Protein AF-A0AA43C4L0-F1 (afdb_monomer)

Nearest PDB structures (foldseek):
  2ysu-assembly1_B  TM=4.991E-01  e=7.063E-01  Escherichia coli
  1ujw-assembly1_B  TM=5.251E-01  e=1.044E+00  Escherichia coli
  7nsu-assembly1_D  TM=4.968E-01  e=9.468E-01  Escherichia coli
  8rd2-assembly2_B  TM=6.446E-01  e=4.981E+00  Trypanosoma brucei
  7a0g-assembly1_III  TM=3.530E-01  e=5.533E-01  Serratia marcescens

Solvent-accessible surface area (backbone atoms only — not comparable to full-atom values): 10975 Å² total; per-residue (Å²): 136,87,83,53,73,68,55,52,52,50,48,52,52,51,48,52,65,50,48,49,60,49,49,53,49,49,45,52,51,45,51,63,69,45,41,65,59,48,24,46,40,42,24,57,47,61,70,28,69,71,49,46,51,51,41,57,78,63,60,52,78,78,46,77,93,29,65,52,70,68,56,32,70,70,38,58,77,70,57,18,28,52,38,29,37,46,31,56,50,24,47,54,49,49,33,52,73,78,35,48,71,61,44,56,66,52,42,56,40,51,51,54,20,51,54,27,47,52,48,25,56,58,26,47,52,49,31,67,44,46,84,66,73,64,84,82,65,94,84,70,95,60,77,60,65,59,53,43,52,52,51,28,52,49,22,49,50,51,20,50,52,22,48,52,50,20,53,53,31,45,39,52,37,41,46,50,53,54,50,52,48,52,50,54,48,47,49,53,53,52,50,52,57,60,72,64,58,78,67,83,81,73,125

Mean predicted aligned error: 10.19 Å

pLDDT: mean 79.75, std 11.17, range [42.19, 92.12]

Sequence (203 aa):
PEWTDSQFVFLAAALLSIMFPLGVAMQTVSRNLFRKTKDLWDMEVLTSPSVTRRMEDLGCAQPIGAPALGEVHAAEHFDRVRKAGEFMHAVDYELQIRAPHVRRSIQVYRDEYRIARGFILPSLMLALVLPFWEPVPAGHVGSFPLISFQLFFLCVFFAGVAMYAFKERARRYAAERVRSYMTVEAEARRSERKSVQPLAAVG

Radius of gyration: 25.06 Å; Cα contacts (8 Å, |Δi|>4): 152; chains: 1; bounding box: 76×24×80 Å

Foldseek 3Di:
DDDDPVNVVVVVVVCVVVVVVVLVVLLVVLCVVCVLVLLVLLLVLLPDPVLVVLCVVLVFDQQPQADDSVCLVVDDDPVVSVSSSRSLVSLLVCCVVQPVVLNVVLVVLVVQLSVLSSLQRVLVVLLVCLVVVDDPDPPDPDPVVVVSVVSNVVSVVSNVVSVVSNSVSSNVSSNSSSVVSSVSRSVVVVVVVVVVPPPPPPD

Secondary structure (DSSP, 8-state):
-PPPHHHHHHHHHHHHHHHHHHHHHHHHHHHHHTHHHHHHHHHHHHT-HHHHHHHHHTTPPPPTTPPPHHHHHHS-HHHHHHHHHHHHHHHHHHHHHH-HHHHHHHHHHHHHHHHHHHHHHHHHHHHHHGGGS----TT---SHHHHHHHHHHHHHHHHHHHHHHHHHHHHHHHHHHHHHHHHHHHHHHHHHHHHHTTSSS--

Structure (mmCIF, N/CA/C/O backbone):
data_AF-A0AA43C4L0-F1
#
_entry.id   AF-A0AA43C4L0-F1
#
loop_
_atom_site.group_PDB
_atom_site.id
_atom_site.type_symbol
_atom_site.label_atom_id
_atom_site.label_alt_id
_atom_site.label_comp_id
_atom_site.label_asym_id
_atom_site.lab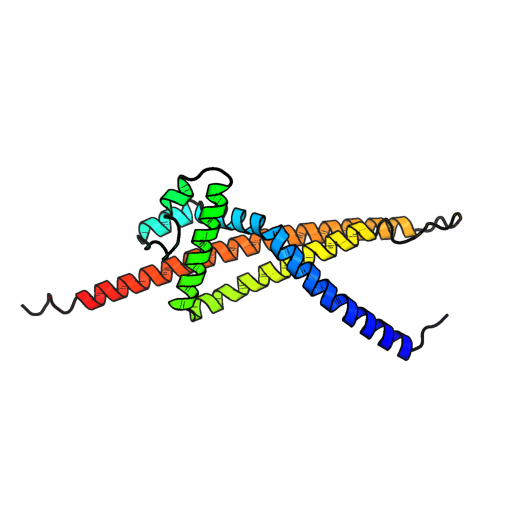el_entity_id
_atom_site.label_seq_id
_atom_site.pdbx_PDB_ins_code
_atom_site.Cartn_x
_atom_site.Cartn_y
_atom_site.Cartn_z
_atom_site.occupancy
_atom_site.B_iso_or_equiv
_atom_site.auth_seq_id
_atom_site.auth_comp_id
_atom_site.auth_asym_id
_atom_site.auth_atom_id
_atom_site.pdbx_PDB_model_num
ATOM 1 N N . PRO A 1 1 ? 15.634 -3.064 -45.651 1.00 56.62 1 PRO A N 1
ATOM 2 C CA . PRO A 1 1 ? 14.436 -3.832 -46.068 1.00 56.62 1 PRO A CA 1
ATOM 3 C C . PRO A 1 1 ? 13.164 -3.199 -45.489 1.00 56.62 1 PRO A C 1
ATOM 5 O O . PRO A 1 1 ? 13.090 -3.026 -44.275 1.00 56.62 1 PRO A O 1
ATOM 8 N N . GLU A 1 2 ? 12.214 -2.812 -46.343 1.00 65.62 2 GLU A N 1
ATOM 9 C CA . GLU A 1 2 ? 10.900 -2.314 -45.913 1.00 65.62 2 GLU A CA 1
ATOM 10 C C . GLU A 1 2 ? 10.036 -3.486 -45.435 1.00 65.62 2 GLU A C 1
ATOM 12 O O . GLU A 1 2 ? 9.993 -4.542 -46.067 1.00 65.62 2 GLU A O 1
ATOM 17 N N . TRP A 1 3 ? 9.414 -3.328 -44.270 1.00 75.12 3 TRP A N 1
ATOM 18 C CA . TRP A 1 3 ? 8.567 -4.352 -43.664 1.00 75.12 3 TRP A CA 1
ATOM 19 C C . TRP A 1 3 ? 7.185 -4.339 -44.320 1.00 75.12 3 TRP A C 1
ATOM 21 O O . TRP A 1 3 ? 6.640 -3.275 -44.595 1.00 75.12 3 TRP A O 1
ATOM 31 N N . THR A 1 4 ? 6.605 -5.517 -44.536 1.00 84.31 4 THR A N 1
ATOM 32 C CA . THR A 1 4 ? 5.237 -5.658 -45.068 1.00 84.31 4 THR A CA 1
ATOM 33 C C . THR A 1 4 ? 4.187 -5.548 -43.955 1.00 84.31 4 THR A C 1
ATOM 35 O O . THR A 1 4 ? 4.462 -5.880 -42.800 1.00 84.31 4 THR A O 1
ATOM 38 N N . ASP A 1 5 ? 2.961 -5.128 -44.285 1.00 79.94 5 ASP A N 1
ATOM 39 C CA . ASP A 1 5 ? 1.871 -4.934 -43.308 1.00 79.94 5 ASP A CA 1
ATOM 40 C C . ASP A 1 5 ? 1.580 -6.191 -42.468 1.00 79.94 5 ASP A C 1
ATOM 42 O O . ASP A 1 5 ? 1.319 -6.114 -41.266 1.00 79.94 5 ASP A O 1
ATOM 46 N N . SER A 1 6 ? 1.697 -7.379 -43.067 1.00 77.31 6 SER A N 1
ATOM 47 C CA . SER A 1 6 ? 1.532 -8.660 -42.372 1.00 77.31 6 SER A CA 1
ATOM 48 C C . SER A 1 6 ? 2.644 -8.932 -41.353 1.00 77.31 6 SER A C 1
ATOM 50 O O . SER A 1 6 ? 2.375 -9.494 -40.290 1.00 77.31 6 SER A O 1
ATOM 52 N N . GLN A 1 7 ? 3.876 -8.491 -41.625 1.00 75.00 7 GLN A N 1
ATOM 53 C CA . GLN A 1 7 ? 4.991 -8.568 -40.677 1.00 75.00 7 GLN A CA 1
ATOM 54 C C . GLN A 1 7 ? 4.791 -7.601 -39.507 1.00 75.00 7 GLN A C 1
ATOM 56 O O . GLN A 1 7 ? 5.096 -7.962 -38.372 1.00 75.00 7 GLN A O 1
ATOM 61 N N . PHE A 1 8 ? 4.220 -6.418 -39.750 1.00 75.81 8 PHE A N 1
ATOM 62 C CA . PHE A 1 8 ? 3.840 -5.484 -38.687 1.00 75.81 8 PHE A CA 1
ATOM 63 C C . PHE A 1 8 ? 2.752 -6.055 -37.774 1.00 75.81 8 PHE A C 1
ATOM 65 O O . PHE A 1 8 ? 2.895 -6.008 -36.553 1.00 75.81 8 PHE A O 1
ATOM 72 N N . VAL A 1 9 ? 1.692 -6.639 -38.342 1.00 77.31 9 VAL A N 1
ATOM 73 C CA . VAL A 1 9 ? 0.608 -7.262 -37.560 1.00 77.31 9 VAL A CA 1
ATOM 74 C C . VAL A 1 9 ? 1.123 -8.462 -36.766 1.00 77.31 9 VAL A C 1
ATOM 76 O O . VAL A 1 9 ? 0.808 -8.593 -35.583 1.00 77.31 9 VAL A O 1
ATOM 79 N N . PHE A 1 10 ? 1.956 -9.311 -37.377 1.00 78.25 10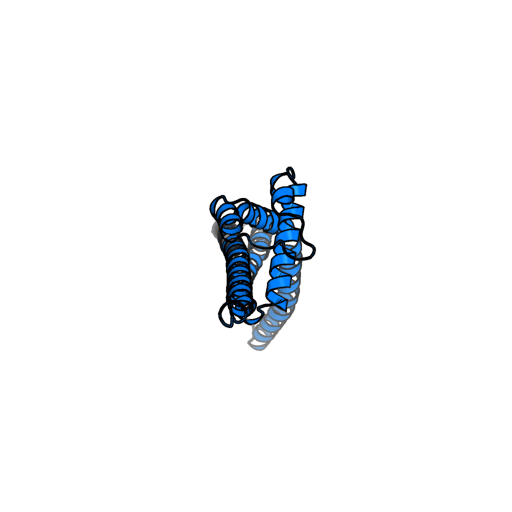 PHE A N 1
ATOM 80 C CA . PHE A 1 10 ? 2.568 -10.445 -36.687 1.00 78.25 10 PHE A CA 1
ATOM 81 C C . PHE A 1 10 ? 3.493 -9.989 -35.554 1.00 78.25 10 PHE A C 1
ATOM 83 O O . PHE A 1 10 ? 3.411 -10.522 -34.448 1.00 78.25 10 PHE A O 1
ATOM 90 N N . LEU A 1 11 ? 4.325 -8.969 -35.787 1.00 73.50 11 LEU A N 1
ATOM 91 C CA . LEU A 1 11 ? 5.183 -8.391 -34.756 1.00 73.50 11 LEU A CA 1
ATOM 92 C C . LEU A 1 11 ? 4.356 -7.793 -33.615 1.00 73.50 11 LEU A C 1
ATOM 94 O O . LEU A 1 11 ? 4.655 -8.055 -32.455 1.00 73.50 11 LEU A O 1
ATOM 98 N N . ALA A 1 12 ? 3.303 -7.031 -33.915 1.00 71.69 12 ALA A N 1
ATOM 99 C CA . ALA A 1 12 ? 2.422 -6.459 -32.902 1.00 71.69 12 ALA A CA 1
ATOM 100 C C . ALA A 1 12 ? 1.726 -7.553 -32.075 1.00 71.69 12 ALA A C 1
ATOM 102 O O . ALA A 1 12 ? 1.703 -7.475 -30.846 1.00 71.69 12 ALA A O 1
ATOM 103 N N . ALA A 1 13 ? 1.218 -8.605 -32.723 1.00 75.12 13 ALA A N 1
ATOM 104 C CA . ALA A 1 13 ? 0.601 -9.745 -32.049 1.00 75.12 13 ALA A CA 1
ATOM 105 C C . ALA A 1 13 ? 1.608 -10.516 -31.179 1.00 75.12 13 ALA A C 1
ATOM 107 O O . ALA A 1 13 ? 1.296 -10.861 -30.037 1.00 75.12 13 ALA A O 1
ATOM 108 N N . ALA A 1 14 ? 2.825 -10.743 -31.677 1.00 74.75 14 ALA A N 1
ATOM 109 C CA . ALA A 1 14 ? 3.902 -11.387 -30.930 1.00 74.75 14 ALA A CA 1
ATOM 110 C C . ALA A 1 14 ? 4.344 -10.535 -29.729 1.00 74.75 14 ALA A C 1
ATOM 112 O O . ALA A 1 14 ? 4.458 -11.050 -28.617 1.00 74.75 14 ALA A O 1
ATOM 113 N N . LEU A 1 15 ? 4.511 -9.223 -29.920 1.00 73.06 15 LEU A N 1
ATOM 114 C CA . LEU A 1 15 ? 4.836 -8.280 -28.851 1.00 73.06 15 LEU A CA 1
ATOM 115 C C . LEU A 1 15 ? 3.748 -8.273 -27.778 1.00 73.06 15 LEU A C 1
ATOM 117 O O . LEU A 1 15 ? 4.067 -8.439 -26.607 1.00 73.06 15 LEU A O 1
ATOM 121 N N . LEU A 1 16 ? 2.469 -8.165 -28.143 1.00 69.75 16 LEU A N 1
ATOM 122 C CA . LEU A 1 16 ? 1.364 -8.218 -27.178 1.00 69.75 16 LEU A CA 1
ATOM 123 C C . LEU A 1 16 ? 1.321 -9.555 -26.422 1.00 69.75 16 LEU A C 1
ATOM 125 O O . LEU A 1 16 ? 1.144 -9.567 -25.201 1.00 69.75 16 LEU A O 1
ATOM 129 N N . SER A 1 17 ? 1.555 -10.666 -27.125 1.00 74.38 17 SER A N 1
ATOM 130 C CA . SER A 1 17 ? 1.570 -12.015 -26.545 1.00 74.38 17 SER A CA 1
ATOM 131 C C . SER A 1 17 ? 2.721 -12.234 -25.561 1.00 74.38 17 SER A C 1
ATOM 133 O O . SER A 1 17 ? 2.572 -13.018 -24.630 1.00 74.38 17 SER A O 1
ATOM 135 N N . ILE A 1 18 ? 3.848 -11.534 -25.729 1.00 73.81 18 ILE A N 1
ATOM 136 C CA . ILE A 1 18 ? 4.996 -11.574 -24.807 1.00 73.81 18 ILE A CA 1
ATOM 137 C C . ILE A 1 18 ? 4.827 -10.548 -23.674 1.00 73.81 18 ILE A C 1
ATOM 139 O O . ILE A 1 18 ? 5.121 -10.842 -22.514 1.00 73.81 18 ILE A O 1
ATOM 143 N N . MET A 1 19 ? 4.315 -9.353 -23.976 1.00 72.75 19 MET A N 1
ATOM 144 C CA . MET A 1 19 ? 4.131 -8.275 -23.000 1.00 72.75 19 MET A CA 1
ATOM 145 C C . MET A 1 19 ? 3.082 -8.618 -21.941 1.00 72.75 19 MET A C 1
ATOM 147 O O . MET A 1 19 ? 3.251 -8.238 -20.785 1.00 72.75 19 MET A O 1
ATOM 151 N N . PHE A 1 20 ? 2.025 -9.358 -22.290 1.00 70.81 20 PHE A N 1
ATOM 152 C CA . PHE A 1 20 ? 0.997 -9.763 -21.329 1.00 70.81 20 PHE A CA 1
ATOM 153 C C . PHE A 1 20 ? 1.533 -10.668 -20.195 1.00 70.81 20 PHE A C 1
ATOM 155 O O . PHE A 1 20 ? 1.431 -10.271 -19.030 1.00 70.81 20 PHE A O 1
ATOM 162 N N . PRO A 1 21 ? 2.150 -11.839 -20.464 1.00 73.62 21 PRO A N 1
ATOM 163 C CA . PRO A 1 21 ? 2.718 -12.685 -19.416 1.00 73.62 21 PRO A CA 1
ATOM 164 C C . PRO A 1 21 ? 3.877 -11.998 -18.688 1.00 73.62 21 PRO A C 1
ATOM 166 O O . PRO A 1 21 ? 3.999 -12.154 -17.473 1.00 73.62 21 PRO A O 1
ATOM 169 N N . LEU A 1 22 ? 4.681 -11.183 -19.383 1.00 73.62 22 LEU A N 1
ATOM 170 C CA . LEU A 1 22 ? 5.717 -10.372 -18.746 1.00 73.62 22 LEU A CA 1
ATOM 171 C C . LEU A 1 22 ? 5.107 -9.366 -17.760 1.00 73.62 22 LEU A C 1
ATOM 173 O O . LEU A 1 22 ? 5.581 -9.247 -16.633 1.00 73.62 22 LEU A O 1
ATOM 177 N N . GLY A 1 23 ? 4.018 -8.694 -18.135 1.00 71.56 23 GLY A N 1
ATOM 178 C CA . GLY A 1 23 ? 3.270 -7.789 -17.265 1.00 71.56 23 GLY A CA 1
ATOM 179 C C . GLY A 1 23 ? 2.723 -8.495 -16.024 1.00 71.56 23 GLY A C 1
ATOM 180 O O . GLY A 1 23 ? 2.918 -8.015 -14.907 1.00 71.56 23 GLY A O 1
ATOM 181 N N . VAL A 1 24 ? 2.124 -9.679 -16.189 1.00 75.06 24 VAL A N 1
ATOM 182 C CA . VAL A 1 24 ? 1.633 -10.506 -15.069 1.00 75.06 24 VAL A CA 1
ATOM 183 C C . VAL A 1 24 ? 2.780 -10.943 -14.153 1.00 75.06 24 VAL A C 1
ATOM 185 O O . VAL A 1 24 ? 2.665 -10.840 -12.925 1.00 75.06 24 VAL A O 1
ATOM 188 N N . ALA A 1 25 ? 3.904 -11.385 -14.720 1.00 74.94 25 ALA A N 1
ATOM 189 C CA . ALA A 1 25 ? 5.090 -11.768 -13.962 1.00 74.94 25 ALA A CA 1
ATOM 190 C C . ALA A 1 25 ? 5.648 -10.576 -13.171 1.00 74.94 25 ALA A C 1
ATOM 192 O O . ALA A 1 25 ? 5.823 -10.671 -11.956 1.00 74.94 25 ALA A O 1
ATOM 193 N N . MET A 1 26 ? 5.825 -9.420 -13.814 1.00 74.00 26 MET A N 1
ATOM 194 C CA . MET A 1 26 ? 6.320 -8.198 -13.174 1.00 74.00 26 MET A CA 1
ATOM 195 C C . MET A 1 26 ? 5.362 -7.692 -12.088 1.00 74.00 26 MET A C 1
ATOM 197 O O . MET A 1 26 ? 5.790 -7.254 -11.016 1.00 74.00 26 MET A O 1
ATOM 201 N N . GLN A 1 27 ? 4.050 -7.808 -12.294 1.00 72.62 27 GLN A N 1
ATOM 202 C CA . GLN A 1 27 ? 3.054 -7.435 -11.291 1.00 72.62 27 GLN A CA 1
ATOM 203 C C . GLN A 1 27 ? 3.042 -8.392 -10.088 1.00 72.62 27 GLN A C 1
ATOM 205 O O . GLN A 1 27 ? 2.828 -7.961 -8.949 1.00 72.62 27 GLN A O 1
ATOM 210 N N . THR A 1 28 ? 3.317 -9.674 -10.319 1.00 76.31 28 THR A N 1
ATOM 211 C CA . THR A 1 28 ? 3.419 -10.696 -9.269 1.00 76.31 28 THR A CA 1
ATOM 212 C C . THR A 1 28 ? 4.707 -10.538 -8.463 1.00 76.31 28 THR A C 1
ATOM 214 O O . THR A 1 28 ? 4.670 -10.496 -7.233 1.00 76.31 28 THR A O 1
ATOM 217 N N . VAL A 1 29 ? 5.842 -10.359 -9.141 1.00 76.88 29 VAL A N 1
ATOM 218 C CA . VAL A 1 29 ? 7.147 -10.129 -8.508 1.00 76.88 29 VAL A CA 1
ATOM 219 C C . VAL A 1 29 ? 7.137 -8.819 -7.721 1.00 76.88 29 VAL A C 1
ATOM 221 O O . VAL A 1 29 ? 7.497 -8.809 -6.544 1.00 76.88 29 VAL A O 1
ATOM 224 N N . SER A 1 30 ? 6.622 -7.732 -8.304 1.00 74.38 30 SER A N 1
ATOM 225 C CA . SER A 1 30 ? 6.489 -6.449 -7.600 1.00 74.38 30 SER A CA 1
ATOM 226 C C . SER A 1 30 ? 5.583 -6.553 -6.371 1.00 74.38 30 SER A C 1
ATOM 228 O O . SER A 1 30 ? 5.873 -5.948 -5.341 1.00 74.38 30 SER A O 1
ATOM 230 N N . ARG A 1 31 ? 4.512 -7.360 -6.408 1.00 78.25 31 ARG A N 1
ATOM 231 C CA . ARG A 1 31 ? 3.674 -7.593 -5.222 1.00 78.25 31 ARG A CA 1
ATOM 232 C C . ARG A 1 31 ? 4.481 -8.164 -4.059 1.00 78.25 31 ARG A C 1
ATOM 234 O O . ARG A 1 31 ? 4.294 -7.701 -2.938 1.00 78.25 31 ARG A O 1
ATOM 241 N N . ASN A 1 32 ? 5.339 -9.145 -4.320 1.00 77.69 32 ASN A N 1
ATOM 242 C CA . ASN A 1 32 ? 6.134 -9.790 -3.278 1.00 77.69 32 ASN A CA 1
ATOM 243 C C . ASN A 1 32 ? 7.275 -8.888 -2.796 1.00 77.69 32 ASN A C 1
ATOM 245 O O . ASN A 1 32 ? 7.461 -8.749 -1.588 1.00 77.69 32 ASN A O 1
ATOM 249 N N . LEU A 1 33 ? 7.966 -8.212 -3.719 1.00 80.44 33 LEU A N 1
ATOM 250 C CA . LEU A 1 33 ? 9.048 -7.274 -3.403 1.00 80.44 33 LEU A CA 1
ATOM 251 C C . LEU A 1 33 ? 8.566 -6.123 -2.517 1.00 80.44 33 LEU A C 1
ATOM 253 O O . LEU A 1 33 ? 9.175 -5.818 -1.495 1.00 80.44 33 LEU A O 1
ATOM 257 N N . PHE A 1 34 ? 7.433 -5.517 -2.874 1.00 83.50 34 PHE A N 1
ATOM 258 C CA . PHE A 1 34 ? 6.918 -4.337 -2.184 1.00 83.50 34 PHE A CA 1
ATOM 259 C C . PHE A 1 34 ? 5.959 -4.657 -1.035 1.00 83.50 34 PHE A C 1
ATOM 261 O O . PHE A 1 34 ? 5.393 -3.735 -0.449 1.00 83.50 34 PHE A O 1
ATOM 268 N N . ARG A 1 35 ? 5.761 -5.937 -0.683 1.00 83.94 35 ARG A N 1
ATOM 269 C CA . ARG A 1 35 ? 4.910 -6.320 0.455 1.00 83.94 35 ARG A CA 1
ATOM 270 C C . ARG A 1 35 ? 5.433 -5.706 1.752 1.00 83.94 35 ARG A C 1
ATOM 272 O O . ARG A 1 35 ? 4.706 -4.974 2.407 1.00 83.94 35 ARG A O 1
ATOM 279 N N . LYS A 1 36 ? 6.716 -5.921 2.057 1.00 82.69 36 LYS A N 1
ATOM 280 C CA . LYS A 1 36 ? 7.352 -5.374 3.266 1.00 82.69 36 LYS A CA 1
ATOM 281 C C . LYS A 1 36 ? 7.302 -3.846 3.297 1.00 82.69 36 LYS A C 1
ATOM 283 O O . LYS A 1 36 ? 7.052 -3.259 4.342 1.00 82.69 36 LYS A O 1
ATOM 288 N N . THR A 1 37 ? 7.514 -3.198 2.151 1.00 85.62 37 THR A N 1
ATOM 289 C CA . THR A 1 37 ? 7.465 -1.734 2.040 1.00 85.62 37 THR A CA 1
ATOM 290 C C . THR A 1 37 ? 6.061 -1.194 2.285 1.00 85.62 37 THR A C 1
ATOM 292 O O . THR A 1 37 ? 5.899 -0.191 2.972 1.00 85.62 37 THR A O 1
ATOM 295 N N . LYS A 1 38 ? 5.038 -1.881 1.770 1.00 85.88 38 LYS A N 1
ATOM 296 C CA . LYS A 1 38 ? 3.646 -1.555 2.065 1.00 85.88 38 LYS A CA 1
ATOM 297 C C . LYS A 1 38 ? 3.359 -1.698 3.562 1.00 85.88 38 LYS A C 1
ATOM 299 O O . LYS A 1 38 ? 2.775 -0.785 4.131 1.00 85.88 38 LYS A O 1
ATOM 304 N N . ASP A 1 39 ? 3.769 -2.802 4.184 1.00 87.56 39 ASP A N 1
ATOM 305 C CA . ASP A 1 39 ? 3.515 -3.059 5.608 1.00 87.56 39 ASP A CA 1
ATOM 306 C C . ASP A 1 39 ? 4.196 -1.999 6.496 1.00 87.56 39 ASP A C 1
ATOM 308 O O . ASP A 1 39 ? 3.623 -1.545 7.484 1.00 87.56 39 ASP A O 1
ATOM 312 N N . LEU A 1 40 ? 5.383 -1.524 6.095 1.00 89.31 40 LEU A N 1
ATOM 313 C CA . LEU A 1 40 ? 6.057 -0.386 6.728 1.00 89.31 40 LEU A CA 1
ATOM 314 C C . LEU A 1 40 ? 5.212 0.894 6.671 1.00 89.31 40 LEU A C 1
ATOM 316 O O . LEU A 1 40 ? 5.095 1.594 7.671 1.00 89.31 40 LEU A O 1
ATOM 320 N N . TRP A 1 41 ? 4.600 1.209 5.530 1.00 90.12 41 TRP A N 1
ATOM 321 C CA . TRP A 1 41 ? 3.756 2.403 5.403 1.00 90.12 41 TRP A CA 1
ATOM 322 C C . TRP A 1 41 ? 2.411 2.264 6.111 1.00 90.12 41 TRP A C 1
ATOM 324 O O . TRP A 1 41 ? 1.911 3.232 6.676 1.00 90.12 41 TRP A O 1
ATOM 334 N N . ASP A 1 42 ? 1.837 1.064 6.103 1.00 88.94 42 ASP A N 1
ATOM 335 C CA . ASP A 1 42 ? 0.655 0.726 6.892 1.00 88.94 42 ASP A CA 1
ATOM 336 C C . ASP A 1 42 ? 0.951 0.964 8.396 1.00 88.94 42 ASP A C 1
ATOM 338 O O . ASP A 1 42 ? 0.147 1.585 9.092 1.00 88.94 42 ASP A O 1
ATOM 342 N N . MET A 1 43 ? 2.143 0.580 8.874 1.00 92.12 43 MET A N 1
ATOM 343 C CA . MET A 1 43 ? 2.622 0.861 10.235 1.00 92.12 43 MET A CA 1
ATOM 344 C C . MET A 1 43 ? 2.794 2.360 10.513 1.00 92.12 43 MET A C 1
ATOM 346 O O . MET A 1 43 ? 2.328 2.839 11.546 1.00 92.12 43 MET A O 1
ATOM 350 N N . GLU A 1 44 ? 3.406 3.124 9.605 1.00 91.06 44 GLU A N 1
ATOM 351 C CA . GLU A 1 44 ? 3.550 4.584 9.752 1.00 91.06 44 GLU A CA 1
ATOM 352 C C . GLU A 1 44 ? 2.194 5.292 9.892 1.00 91.06 44 GLU A C 1
ATOM 354 O O . GLU A 1 44 ? 2.070 6.269 10.628 1.00 91.06 44 GLU A O 1
ATOM 359 N N . VAL A 1 45 ? 1.169 4.810 9.183 1.00 90.31 45 VAL A N 1
ATOM 360 C CA . VAL A 1 45 ? -0.186 5.365 9.269 1.00 90.31 45 VAL A CA 1
ATOM 361 C C . VAL A 1 45 ? -0.845 4.986 10.592 1.00 90.31 45 VAL A C 1
ATOM 363 O O . VAL A 1 45 ? -1.389 5.861 11.261 1.00 90.31 45 VAL A O 1
ATOM 366 N N . LEU A 1 46 ? -0.774 3.716 10.998 1.00 87.94 46 LEU A N 1
ATOM 367 C CA . LEU A 1 46 ? -1.352 3.249 12.264 1.00 87.94 46 LEU A CA 1
ATOM 368 C C . LEU A 1 46 ? -0.710 3.898 13.492 1.00 87.94 46 LEU A C 1
ATOM 370 O O . LEU A 1 46 ? -1.388 4.165 14.477 1.00 87.94 46 LEU A O 1
ATOM 374 N N . THR A 1 47 ? 0.593 4.160 13.426 1.00 86.19 47 THR A N 1
ATOM 375 C CA . THR A 1 47 ? 1.339 4.827 14.501 1.00 86.19 47 THR A CA 1
ATOM 376 C C . THR A 1 47 ? 1.242 6.351 14.448 1.00 86.19 47 THR A C 1
ATOM 378 O O . THR A 1 47 ? 1.837 7.036 15.280 1.00 86.19 47 THR A O 1
ATOM 381 N N . SER A 1 48 ? 0.486 6.901 13.492 1.00 90.19 48 SER A N 1
ATOM 382 C CA . SER A 1 48 ? 0.264 8.337 13.406 1.00 90.19 48 SER A CA 1
ATOM 383 C C . SER A 1 48 ? -0.563 8.825 14.603 1.00 90.19 48 SER A C 1
ATOM 385 O O . SER A 1 48 ? -1.650 8.292 14.841 1.00 90.19 48 SER A O 1
ATOM 387 N N . PRO A 1 49 ? -0.138 9.896 15.307 1.00 87.00 49 PRO A N 1
ATOM 388 C CA . PRO A 1 49 ? -0.853 10.414 16.475 1.00 87.00 49 PRO A CA 1
ATOM 389 C C . PRO A 1 49 ? -2.322 10.760 16.208 1.00 87.00 49 PRO A C 1
ATOM 391 O O . PRO A 1 49 ? -3.153 10.681 17.108 1.00 87.00 49 PRO A O 1
ATOM 394 N N . SER A 1 50 ? -2.653 11.155 14.976 1.00 87.00 50 SER A N 1
ATOM 395 C CA . SER A 1 50 ? -4.021 11.490 14.575 1.00 87.00 50 SER A CA 1
ATOM 396 C C . SER A 1 50 ? -4.925 10.262 14.484 1.00 87.00 50 SER A C 1
ATOM 398 O O . SER A 1 50 ? -6.097 10.346 14.844 1.00 87.00 50 SER A O 1
ATOM 400 N N . VAL A 1 51 ? -4.393 9.128 14.023 1.00 85.94 51 VAL A N 1
ATOM 401 C CA . VAL A 1 51 ? -5.125 7.862 13.929 1.00 85.94 51 VAL A CA 1
ATOM 402 C C . VAL A 1 51 ? -5.308 7.275 15.320 1.00 85.94 51 VAL A C 1
ATOM 404 O O . VAL A 1 51 ? -6.438 6.972 15.691 1.00 85.94 51 VAL A O 1
ATOM 407 N N . THR A 1 52 ? -4.233 7.201 16.110 1.00 84.00 52 THR A N 1
ATOM 408 C CA . THR A 1 52 ? -4.271 6.648 17.470 1.00 84.00 52 THR A CA 1
ATOM 409 C C . THR A 1 52 ? -5.265 7.399 18.354 1.00 84.00 52 THR A C 1
ATOM 411 O O . THR A 1 52 ? -6.193 6.781 18.869 1.00 84.00 52 THR A O 1
ATOM 414 N N . ARG A 1 53 ? -5.171 8.737 18.430 1.00 85.62 53 ARG A N 1
ATOM 415 C CA . ARG A 1 53 ? -6.117 9.546 19.220 1.00 85.62 53 ARG A CA 1
ATOM 416 C C . ARG A 1 53 ? -7.556 9.352 18.770 1.00 85.62 53 ARG A C 1
ATOM 418 O O . ARG A 1 53 ? -8.443 9.189 19.589 1.00 85.62 53 ARG A O 1
ATOM 425 N N . ARG A 1 54 ? -7.803 9.320 17.459 1.00 84.31 54 ARG A N 1
ATOM 426 C CA . ARG A 1 54 ? -9.166 9.180 16.941 1.00 84.31 54 ARG A CA 1
ATOM 427 C C . ARG A 1 54 ? -9.764 7.801 17.220 1.00 84.31 54 ARG A C 1
ATOM 429 O O . ARG A 1 54 ? -10.963 7.708 17.469 1.00 84.31 54 ARG A O 1
ATOM 436 N N . MET A 1 55 ? -8.952 6.747 17.173 1.00 84.50 55 MET A N 1
ATOM 437 C CA . MET A 1 55 ? -9.378 5.403 17.566 1.00 84.50 55 MET A CA 1
ATOM 438 C C . MET A 1 55 ? -9.714 5.341 19.059 1.00 84.50 55 MET A C 1
ATOM 440 O O . MET A 1 55 ? -10.717 4.728 19.420 1.00 84.50 55 MET A O 1
ATOM 444 N N . GLU A 1 56 ? -8.918 6.004 19.902 1.00 84.00 56 GLU A N 1
ATOM 445 C CA . GLU A 1 56 ? -9.160 6.131 21.344 1.00 84.00 56 GLU A CA 1
ATOM 446 C C . GLU A 1 56 ? -10.426 6.949 21.645 1.00 84.00 56 GLU A C 1
ATOM 448 O O . GLU A 1 56 ? -11.289 6.480 22.384 1.00 84.00 56 GLU A O 1
ATOM 453 N N . ASP A 1 57 ? -10.600 8.111 21.008 1.00 84.19 57 ASP A N 1
ATOM 454 C CA . ASP A 1 57 ? -11.754 9.007 21.187 1.00 84.19 57 ASP A CA 1
ATOM 455 C C . ASP A 1 57 ? -13.082 8.331 20.810 1.00 84.19 57 ASP A C 1
ATOM 457 O O . ASP A 1 57 ? -14.118 8.534 21.446 1.00 84.19 57 ASP A O 1
ATOM 461 N N . LEU A 1 58 ? -13.067 7.510 19.756 1.00 82.00 58 LEU A N 1
ATOM 462 C CA . LEU A 1 58 ? -14.222 6.714 19.331 1.00 82.00 58 LEU A CA 1
ATOM 463 C C . LEU A 1 58 ? -14.353 5.402 20.125 1.00 82.00 58 LEU A C 1
ATOM 465 O O . LEU A 1 58 ? -15.361 4.694 20.011 1.00 82.00 58 LEU A O 1
ATOM 469 N N . GLY A 1 59 ? -13.337 5.078 20.926 1.00 77.69 59 GLY A N 1
ATOM 470 C CA . GLY A 1 59 ? -13.199 3.847 21.685 1.00 77.69 59 GLY A CA 1
ATOM 471 C C .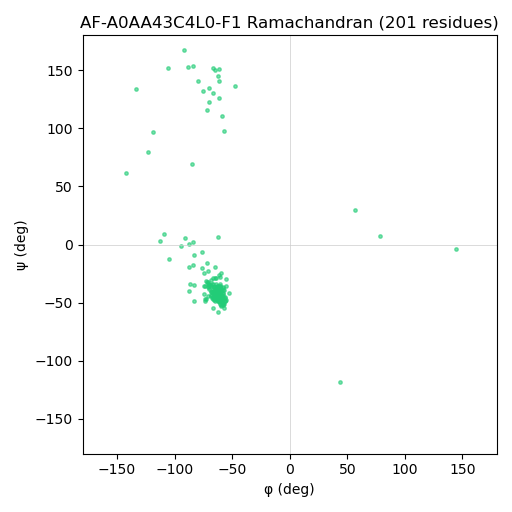 GLY A 1 59 ? -13.254 2.594 20.817 1.00 77.69 59 GLY A C 1
ATOM 472 O O . GLY A 1 59 ? -13.779 1.593 21.297 1.00 77.69 59 GLY A O 1
ATOM 473 N N . CYS A 1 60 ? -12.824 2.654 19.552 1.00 78.00 60 CYS A N 1
ATOM 474 C CA . CYS A 1 60 ? -13.044 1.613 18.542 1.00 78.00 60 CYS A CA 1
ATOM 475 C C . CYS A 1 60 ? -12.710 0.208 19.057 1.00 78.00 60 CYS A C 1
ATOM 477 O O . CYS A 1 60 ? -11.680 0.004 19.702 1.00 78.00 60 CYS A O 1
ATOM 479 N N . ALA A 1 61 ? -13.574 -0.770 18.759 1.00 76.88 61 ALA A N 1
ATOM 480 C CA . ALA A 1 61 ? -13.282 -2.153 19.109 1.00 76.88 61 ALA A 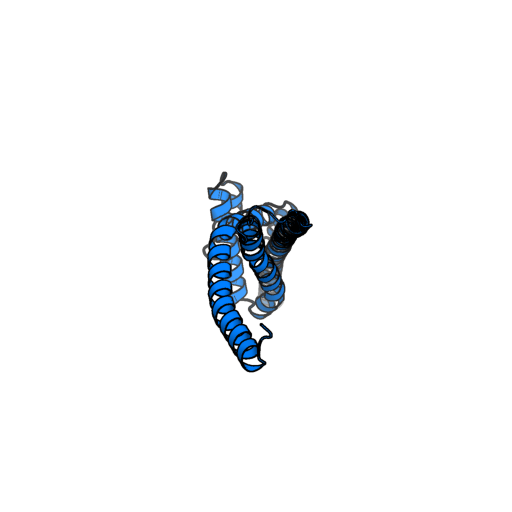CA 1
ATOM 481 C C . ALA A 1 61 ? -12.057 -2.655 18.333 1.00 76.88 61 ALA A C 1
ATOM 483 O O . ALA A 1 61 ? -11.780 -2.219 17.208 1.00 76.88 61 ALA A O 1
ATOM 484 N N . GLN A 1 62 ? -11.321 -3.581 18.945 1.00 83.25 62 GLN A N 1
ATOM 485 C CA . GLN A 1 62 ? -10.224 -4.247 18.259 1.00 83.25 62 GLN A CA 1
ATOM 486 C C . GLN A 1 62 ? -10.790 -5.178 17.179 1.00 83.25 62 GLN A C 1
ATOM 488 O O . GLN A 1 62 ? -11.739 -5.908 17.473 1.00 83.25 62 GLN A O 1
ATOM 493 N N . PRO A 1 63 ? -10.227 -5.169 15.958 1.00 83.88 63 PRO A N 1
ATOM 494 C CA . PRO A 1 63 ? -10.663 -6.076 14.908 1.00 83.88 63 PRO A CA 1
ATOM 495 C C . PRO A 1 63 ? -10.451 -7.534 15.329 1.00 83.88 63 PRO A C 1
ATOM 497 O O . PRO A 1 63 ? -9.428 -7.883 15.925 1.00 83.88 63 PRO A O 1
ATOM 500 N N . ILE A 1 64 ? -11.392 -8.405 14.984 1.00 84.19 64 ILE A N 1
ATOM 501 C CA . ILE A 1 64 ? -11.343 -9.829 15.314 1.00 84.19 64 ILE A CA 1
ATOM 502 C C . ILE A 1 64 ? -10.108 -10.470 14.665 1.00 84.19 64 ILE A C 1
ATOM 504 O O . ILE A 1 64 ? -9.906 -10.391 13.452 1.00 84.19 64 ILE A O 1
ATOM 508 N N . GLY A 1 65 ? -9.290 -11.138 15.483 1.00 81.31 65 GLY A N 1
ATOM 509 C CA . GLY A 1 65 ? -8.071 -11.818 15.033 1.00 81.31 65 GLY A CA 1
ATOM 510 C C . GLY A 1 65 ? -6.875 -10.892 14.779 1.00 81.31 65 GLY A C 1
ATOM 511 O O . GLY A 1 65 ? -5.858 -11.362 14.271 1.00 81.31 65 GLY A O 1
ATOM 512 N N . ALA A 1 66 ? -6.975 -9.604 15.122 1.00 87.81 66 ALA A N 1
ATOM 513 C CA . ALA A 1 66 ? -5.849 -8.676 15.109 1.00 87.81 66 ALA A CA 1
ATOM 514 C C . ALA A 1 66 ? -5.086 -8.678 16.444 1.00 87.81 66 ALA A C 1
ATOM 516 O O . ALA A 1 66 ? -5.698 -8.895 17.492 1.00 87.81 66 ALA A O 1
ATOM 517 N N . PRO A 1 67 ? -3.779 -8.352 16.441 1.00 86.44 67 PRO A N 1
ATOM 518 C CA . PRO A 1 67 ? -3.095 -7.936 17.661 1.00 86.44 67 PRO A CA 1
ATOM 519 C C . PRO A 1 67 ? -3.7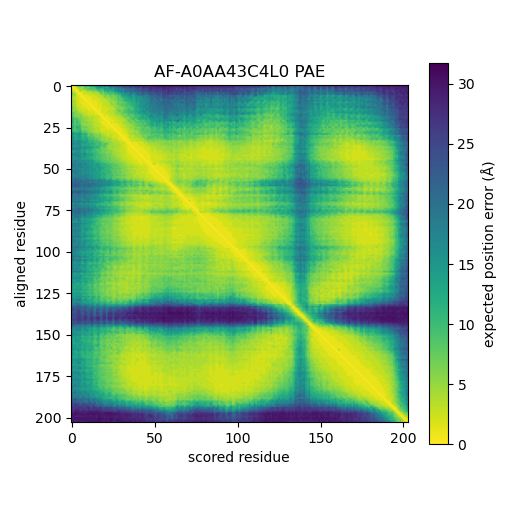24 -6.651 18.213 1.00 86.44 67 PRO A C 1
ATOM 521 O O . PRO A 1 67 ? -4.222 -5.813 17.455 1.00 86.44 67 PRO A O 1
ATOM 524 N N . ALA A 1 68 ? -3.663 -6.455 19.528 1.00 85.38 68 ALA A N 1
ATOM 525 C CA . ALA A 1 68 ? -4.161 -5.225 20.132 1.00 85.38 68 ALA A CA 1
ATOM 526 C C . ALA A 1 68 ? -3.371 -4.008 19.628 1.00 85.38 68 ALA A C 1
ATOM 528 O O . ALA A 1 68 ? -2.154 -4.076 19.461 1.00 85.38 68 ALA A O 1
ATOM 529 N N . LEU A 1 69 ? -4.022 -2.852 19.451 1.00 83.44 69 LEU A N 1
ATOM 530 C CA . LEU A 1 69 ? -3.318 -1.641 19.000 1.00 83.44 69 LEU A CA 1
ATOM 531 C C . LEU A 1 69 ? -2.171 -1.266 19.962 1.00 83.44 69 LEU A C 1
ATOM 533 O O . LEU A 1 69 ? -1.079 -0.913 19.522 1.00 83.44 69 LEU A O 1
ATOM 537 N N . GLY A 1 70 ? -2.376 -1.447 21.271 1.00 83.38 70 GLY A N 1
ATOM 538 C CA . GLY A 1 70 ? -1.324 -1.290 22.281 1.00 83.38 70 GLY A CA 1
ATOM 539 C C . GLY A 1 70 ? -0.141 -2.249 22.092 1.00 83.38 70 GLY A C 1
ATOM 540 O O . GLY A 1 70 ? 1.002 -1.843 22.274 1.00 83.38 70 GLY A O 1
ATOM 541 N N . GLU A 1 71 ? -0.378 -3.486 21.645 1.00 85.06 71 GLU A N 1
ATOM 542 C CA . GLU A 1 71 ? 0.686 -4.448 21.320 1.00 85.06 71 GLU A CA 1
ATOM 543 C C . GLU A 1 71 ? 1.440 -4.074 20.043 1.00 85.06 71 GLU A C 1
ATOM 545 O O . GLU A 1 71 ? 2.638 -4.341 19.941 1.00 85.06 71 GLU A O 1
ATOM 550 N N . VAL A 1 72 ? 0.764 -3.448 19.072 1.00 86.38 72 VAL A N 1
ATOM 551 C CA . VAL A 1 72 ? 1.420 -2.881 17.886 1.00 86.38 72 VAL A CA 1
ATOM 552 C C . VAL A 1 72 ? 2.370 -1.762 18.320 1.00 86.38 72 VAL A C 1
ATOM 554 O O . VAL A 1 72 ? 3.531 -1.758 17.917 1.00 86.38 72 VAL A O 1
ATOM 557 N N . HIS A 1 73 ? 1.919 -0.845 19.182 1.00 85.75 73 HIS A N 1
ATOM 558 C CA . HIS A 1 73 ? 2.749 0.257 19.679 1.00 85.75 73 HIS A CA 1
ATOM 559 C C . HIS A 1 73 ? 3.904 -0.211 20.574 1.00 85.75 73 HIS A C 1
ATOM 561 O O . HIS A 1 73 ? 5.005 0.329 20.469 1.00 85.75 73 HIS A O 1
ATOM 567 N N . ALA A 1 74 ? 3.675 -1.218 21.418 1.00 87.25 74 ALA A N 1
ATOM 568 C CA . ALA A 1 74 ? 4.686 -1.769 22.317 1.00 87.25 74 ALA A CA 1
ATOM 569 C C . ALA A 1 74 ? 5.733 -2.635 21.597 1.00 87.25 74 ALA A C 1
ATOM 571 O O . ALA A 1 74 ? 6.849 -2.776 22.086 1.00 87.25 74 ALA A O 1
ATOM 572 N N . ALA A 1 75 ? 5.402 -3.211 20.438 1.00 88.62 75 ALA A N 1
ATOM 573 C CA . ALA A 1 75 ? 6.340 -4.025 19.674 1.00 88.62 75 ALA A CA 1
ATOM 574 C C . ALA A 1 75 ? 7.507 -3.197 19.122 1.00 88.62 75 ALA A C 1
ATOM 576 O O . ALA A 1 75 ? 7.358 -2.014 18.811 1.00 88.62 75 ALA A O 1
ATOM 577 N N . GLU A 1 76 ? 8.657 -3.837 18.925 1.00 88.56 76 GLU A N 1
ATOM 578 C CA . GLU A 1 76 ? 9.862 -3.199 18.395 1.00 88.56 76 GLU A CA 1
ATOM 579 C C . GLU A 1 76 ? 10.141 -3.601 16.940 1.00 88.56 76 GLU A C 1
ATOM 581 O O . GLU A 1 76 ? 9.788 -4.693 16.482 1.00 88.56 76 GLU A O 1
ATOM 586 N N . HIS A 1 77 ? 10.797 -2.697 16.207 1.00 85.44 77 HIS A N 1
ATOM 587 C CA . HIS A 1 77 ? 11.378 -2.933 14.881 1.00 85.44 77 HIS A CA 1
ATOM 588 C C . HIS A 1 77 ? 10.474 -3.727 13.914 1.00 85.44 77 HIS A C 1
ATOM 590 O O . HIS A 1 77 ? 9.392 -3.276 13.538 1.00 85.44 77 HIS A O 1
ATOM 596 N N . PHE A 1 78 ? 10.935 -4.901 13.471 1.00 85.50 78 PHE A N 1
ATOM 597 C CA . PHE A 1 78 ? 10.256 -5.740 12.487 1.00 85.50 78 PHE A CA 1
ATOM 598 C C . PHE A 1 78 ? 8.958 -6.355 13.012 1.00 85.50 78 PHE A C 1
ATOM 600 O O . PHE A 1 78 ? 8.029 -6.553 12.227 1.00 85.50 78 PHE A O 1
ATOM 607 N N . ASP A 1 79 ? 8.861 -6.627 14.316 1.00 88.25 79 ASP A N 1
ATOM 608 C CA . ASP A 1 79 ? 7.645 -7.199 14.894 1.00 88.25 79 ASP A CA 1
ATOM 609 C C . ASP A 1 79 ? 6.503 -6.176 14.892 1.00 88.25 79 ASP A C 1
ATOM 611 O O . ASP A 1 79 ? 5.363 -6.519 14.582 1.00 88.25 79 ASP A O 1
ATOM 615 N N . ARG A 1 80 ? 6.824 -4.890 15.097 1.00 88.31 80 ARG A N 1
ATOM 616 C CA . ARG A 1 80 ? 5.863 -3.788 14.939 1.00 88.31 80 ARG A CA 1
ATOM 617 C C . ARG A 1 80 ? 5.277 -3.737 13.530 1.00 88.31 80 ARG A C 1
ATOM 619 O O . ARG A 1 80 ? 4.070 -3.583 13.373 1.00 88.31 80 ARG A O 1
ATOM 626 N N . VAL A 1 81 ? 6.114 -3.894 12.505 1.00 89.69 81 VAL A N 1
ATOM 627 C CA . VAL A 1 81 ? 5.680 -3.885 11.096 1.00 89.69 81 VAL A CA 1
ATOM 628 C C . VAL A 1 81 ? 4.772 -5.072 10.794 1.00 89.69 81 VAL A C 1
ATOM 630 O O . VAL A 1 81 ? 3.723 -4.905 10.175 1.00 89.69 81 VAL A O 1
ATOM 633 N N . ARG A 1 82 ? 5.146 -6.267 11.265 1.00 89.81 82 ARG A N 1
ATOM 634 C CA . ARG A 1 82 ? 4.342 -7.482 11.105 1.00 89.81 82 ARG A CA 1
ATOM 635 C C . ARG A 1 82 ? 2.969 -7.327 11.763 1.00 89.81 82 ARG A C 1
ATOM 637 O O . ARG A 1 82 ? 1.958 -7.525 11.094 1.00 89.81 82 ARG A O 1
ATOM 644 N N . LYS A 1 83 ? 2.934 -6.917 13.035 1.00 90.44 83 LYS A N 1
ATOM 645 C CA . LYS A 1 83 ? 1.693 -6.721 13.800 1.00 90.44 83 LYS A CA 1
ATOM 646 C C . LYS A 1 83 ? 0.808 -5.626 13.207 1.00 90.44 83 LYS A C 1
ATOM 648 O O . LYS A 1 83 ? -0.402 -5.799 13.122 1.00 90.44 83 LYS A O 1
ATOM 653 N N . ALA A 1 84 ? 1.397 -4.528 12.731 1.00 89.81 84 ALA A N 1
ATOM 654 C CA . ALA A 1 84 ? 0.666 -3.491 12.007 1.00 89.81 84 ALA A CA 1
ATOM 655 C C . ALA A 1 84 ? 0.044 -4.027 10.705 1.00 89.81 84 ALA A C 1
ATOM 657 O O . ALA A 1 84 ? -1.115 -3.740 10.407 1.00 89.81 84 ALA A O 1
ATOM 658 N N . GLY A 1 85 ? 0.784 -4.845 9.951 1.00 89.38 85 GLY A N 1
ATOM 659 C CA . GLY A 1 85 ? 0.262 -5.530 8.769 1.00 89.38 85 GLY A CA 1
ATOM 660 C C . GLY A 1 85 ? -0.916 -6.453 9.101 1.00 89.38 85 GLY A C 1
ATOM 661 O O . GLY A 1 85 ? -1.947 -6.392 8.433 1.00 89.38 85 GLY A O 1
ATOM 662 N N . GLU A 1 86 ? -0.797 -7.264 10.155 1.00 90.56 86 GLU A N 1
ATOM 663 C CA . GLU A 1 86 ? -1.865 -8.149 10.654 1.00 90.56 86 GLU A CA 1
ATOM 664 C C . GLU A 1 86 ? -3.110 -7.362 11.072 1.00 90.56 86 GLU A C 1
ATOM 666 O O . GLU A 1 86 ? -4.218 -7.689 10.644 1.00 90.56 86 GLU A O 1
ATOM 671 N N . PHE A 1 87 ? -2.926 -6.262 11.805 1.00 91.81 87 PHE A N 1
ATOM 672 C CA . PHE A 1 87 ? -4.007 -5.356 12.183 1.00 91.81 87 PHE A CA 1
ATOM 673 C C . PHE A 1 87 ? -4.734 -4.793 10.954 1.00 91.81 87 PHE A C 1
ATOM 675 O O . PHE A 1 87 ? -5.955 -4.886 10.841 1.00 91.81 87 PHE A O 1
ATOM 682 N N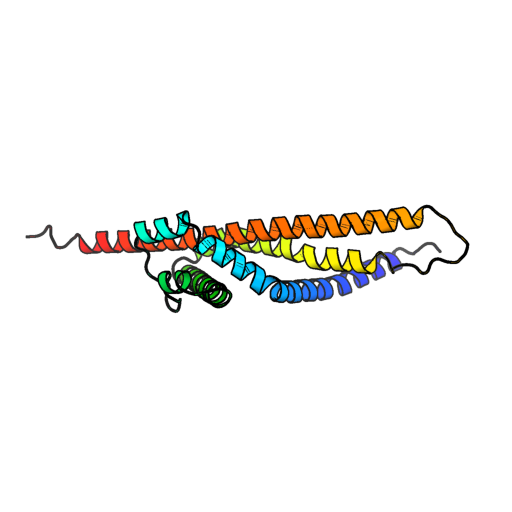 . MET A 1 88 ? -3.990 -4.261 9.979 1.00 91.38 88 MET A N 1
ATOM 683 C CA . MET A 1 88 ? -4.567 -3.707 8.749 1.00 91.38 88 MET A CA 1
ATOM 684 C C . MET A 1 88 ? -5.263 -4.755 7.877 1.00 91.38 88 MET A C 1
ATOM 686 O O . MET A 1 88 ? -6.179 -4.416 7.121 1.00 91.38 88 MET A O 1
ATOM 690 N N . HIS A 1 89 ? -4.818 -6.010 7.939 1.00 90.94 89 HIS A N 1
ATOM 691 C CA . HIS A 1 89 ? -5.475 -7.126 7.271 1.00 90.94 89 HIS A CA 1
ATOM 692 C C . HIS A 1 89 ? -6.803 -7.484 7.936 1.00 90.94 89 HIS A C 1
ATOM 694 O O . HIS A 1 89 ? -7.796 -7.656 7.229 1.00 90.94 89 HIS A O 1
ATOM 700 N N . ALA A 1 90 ? -6.842 -7.534 9.266 1.00 91.50 90 ALA A N 1
ATOM 701 C CA . ALA A 1 90 ? -8.069 -7.777 10.013 1.00 91.50 90 ALA A CA 1
ATOM 702 C C . ALA A 1 90 ? -9.099 -6.653 9.804 1.00 91.50 90 ALA A C 1
ATOM 704 O O . ALA A 1 90 ? -10.261 -6.936 9.528 1.00 91.50 90 ALA A O 1
ATOM 705 N N . VAL A 1 91 ? -8.666 -5.385 9.800 1.00 91.69 91 VAL A N 1
ATOM 706 C CA . VAL A 1 91 ? -9.524 -4.233 9.455 1.00 91.69 91 VAL A CA 1
ATOM 707 C C . VAL A 1 91 ? -10.152 -4.387 8.064 1.00 91.69 91 VAL A C 1
ATOM 709 O O . VAL A 1 91 ? -11.350 -4.169 7.882 1.00 91.69 91 VAL A O 1
ATOM 712 N N . ASP A 1 92 ? -9.355 -4.771 7.062 1.00 90.69 92 ASP A N 1
ATOM 713 C CA . ASP A 1 92 ? -9.844 -4.966 5.691 1.00 90.69 92 ASP A CA 1
ATOM 714 C C . ASP A 1 92 ? -10.865 -6.113 5.602 1.00 90.69 92 ASP A C 1
ATOM 716 O O . ASP A 1 92 ? -11.843 -6.014 4.853 1.00 90.69 92 ASP A O 1
ATOM 720 N N . TYR A 1 93 ? -10.648 -7.182 6.373 1.00 91.12 93 TYR A N 1
ATOM 721 C CA . TYR A 1 93 ? -11.552 -8.325 6.480 1.00 91.12 93 TYR A CA 1
ATOM 722 C C . TYR A 1 93 ? -12.876 -7.948 7.155 1.00 91.12 93 TYR A C 1
ATOM 724 O O . TYR A 1 93 ? -13.944 -8.239 6.618 1.00 91.12 93 TYR A O 1
ATOM 732 N N . GLU A 1 94 ? -12.830 -7.218 8.268 1.00 89.88 94 GLU A N 1
ATOM 733 C CA . GLU A 1 94 ? -14.032 -6.732 8.947 1.00 89.88 94 GLU A CA 1
ATOM 734 C C . GLU A 1 94 ? -14.872 -5.817 8.060 1.00 89.88 94 GLU A C 1
ATOM 736 O O . GLU A 1 94 ? -16.084 -6.008 7.943 1.00 89.88 94 GLU A O 1
ATOM 741 N N . LEU A 1 95 ? -14.233 -4.875 7.361 1.00 90.25 95 LEU A N 1
ATOM 742 C CA . LEU A 1 95 ? -14.917 -4.026 6.387 1.00 90.25 95 LEU A CA 1
ATOM 743 C C . LEU A 1 95 ? -15.548 -4.845 5.257 1.00 90.25 95 LEU A C 1
ATOM 745 O O . LEU A 1 95 ? -16.616 -4.487 4.765 1.00 90.25 95 LEU A O 1
ATOM 749 N N . GLN A 1 96 ? -14.925 -5.953 4.845 1.00 90.62 96 GLN A N 1
ATOM 750 C CA . GLN A 1 96 ? -15.492 -6.837 3.827 1.00 90.62 96 GLN A CA 1
ATOM 751 C C . GLN A 1 96 ? -16.799 -7.486 4.276 1.00 90.62 96 GLN A C 1
ATOM 753 O O . GLN A 1 96 ? -17.708 -7.634 3.460 1.00 90.62 96 GLN A O 1
ATOM 758 N N . ILE A 1 97 ? -16.874 -7.881 5.544 1.00 89.69 97 ILE A N 1
ATOM 759 C CA . ILE A 1 97 ? -18.017 -8.606 6.101 1.00 89.69 97 ILE A CA 1
ATOM 760 C C . ILE A 1 97 ? -19.129 -7.642 6.494 1.00 89.69 97 ILE A C 1
ATOM 762 O O . ILE A 1 97 ? -20.286 -7.851 6.139 1.00 89.69 97 ILE A O 1
ATOM 766 N N . ARG A 1 98 ? -18.781 -6.585 7.229 1.00 87.38 98 ARG A N 1
ATOM 767 C CA . ARG A 1 98 ? -19.747 -5.693 7.877 1.00 87.38 98 ARG A CA 1
ATOM 768 C C . ARG A 1 98 ? -20.216 -4.565 6.962 1.00 87.38 98 ARG A C 1
ATOM 770 O O . ARG A 1 98 ? -21.371 -4.160 7.034 1.00 87.38 98 ARG A O 1
ATOM 777 N N . ALA A 1 99 ? -19.344 -4.064 6.086 1.00 89.25 99 ALA A N 1
ATOM 778 C CA . ALA A 1 99 ? -19.622 -2.892 5.258 1.00 89.25 99 ALA A CA 1
ATOM 779 C C . ALA A 1 99 ? -19.040 -3.023 3.832 1.00 89.25 99 ALA A C 1
ATOM 781 O O . ALA A 1 99 ? -18.215 -2.205 3.406 1.00 89.25 99 ALA A O 1
ATOM 782 N N . PRO A 1 100 ? -19.483 -4.019 3.036 1.00 88.88 100 PRO A N 1
ATOM 783 C CA . PRO A 1 100 ? -18.908 -4.291 1.714 1.00 88.88 100 PRO A CA 1
ATOM 784 C C . PRO A 1 100 ? -19.034 -3.109 0.740 1.00 88.88 100 PRO A C 1
ATOM 786 O O . PRO A 1 100 ? -18.195 -2.941 -0.144 1.00 88.88 100 PRO A O 1
ATOM 789 N N . HIS A 1 101 ? -20.056 -2.266 0.904 1.00 88.38 101 HIS A N 1
ATOM 790 C CA . HIS A 1 101 ? -20.257 -1.055 0.109 1.00 88.38 101 HIS A CA 1
ATOM 791 C C . HIS A 1 101 ? -19.188 0.015 0.398 1.00 88.38 101 HIS A C 1
ATOM 793 O O . HIS A 1 101 ? -18.663 0.611 -0.541 1.00 88.38 101 HIS A O 1
ATOM 799 N N . VAL A 1 102 ? -18.795 0.192 1.665 1.00 87.62 102 VAL A N 1
ATOM 800 C CA . VAL A 1 102 ? -17.698 1.089 2.067 1.00 87.62 102 VAL A CA 1
ATOM 801 C C . VAL A 1 102 ? -16.363 0.552 1.557 1.00 87.62 102 VAL A C 1
ATOM 803 O O . VAL A 1 102 ? -15.550 1.287 1.010 1.00 87.62 102 VAL A O 1
ATOM 806 N N . ARG A 1 103 ? -16.141 -0.762 1.634 1.00 85.56 103 ARG A N 1
ATOM 807 C CA . ARG A 1 103 ? -14.926 -1.363 1.072 1.00 85.56 103 ARG A CA 1
ATOM 808 C C . ARG A 1 103 ? -14.792 -1.110 -0.434 1.00 85.56 103 ARG A C 1
ATOM 810 O O . ARG A 1 103 ? -13.690 -0.831 -0.903 1.00 85.56 103 ARG A O 1
ATOM 817 N N . ARG A 1 104 ? -15.891 -1.191 -1.195 1.00 85.38 104 ARG A N 1
ATOM 818 C CA . ARG A 1 104 ? -15.881 -0.916 -2.643 1.00 85.38 104 ARG A CA 1
ATOM 819 C C . ARG A 1 104 ? -15.493 0.527 -2.963 1.00 85.38 104 ARG A C 1
ATOM 821 O O . ARG A 1 104 ? -14.771 0.728 -3.933 1.00 85.38 104 ARG A O 1
ATOM 828 N N . SER A 1 105 ? -15.902 1.513 -2.161 1.00 85.38 105 SER A N 1
ATOM 829 C CA . SER A 1 105 ? -15.506 2.909 -2.404 1.00 85.38 105 SER A CA 1
ATOM 830 C C . SER A 1 105 ? -14.012 3.143 -2.152 1.00 85.38 105 SER A C 1
ATOM 832 O O . SER A 1 105 ? -13.367 3.861 -2.910 1.00 85.38 105 SER A O 1
ATOM 834 N N . ILE A 1 106 ? -13.421 2.463 -1.164 1.00 86.00 106 ILE A N 1
ATOM 835 C CA . ILE A 1 106 ? -11.977 2.550 -0.870 1.00 86.00 106 ILE A CA 1
ATOM 836 C C . ILE A 1 106 ? -11.139 1.753 -1.887 1.00 86.00 106 ILE A C 1
ATOM 838 O O . ILE A 1 106 ? -9.940 1.993 -2.053 1.00 86.00 106 ILE A O 1
ATOM 842 N N . GLN A 1 107 ? -11.750 0.799 -2.597 1.00 85.31 107 GLN A N 1
ATOM 843 C CA . GLN A 1 107 ? -11.060 -0.057 -3.561 1.00 85.31 107 GLN A CA 1
ATOM 844 C C . GLN A 1 107 ? -10.431 0.733 -4.719 1.00 85.31 107 GLN A C 1
ATOM 846 O O . GLN A 1 107 ? -9.400 0.311 -5.236 1.00 85.31 107 GLN A O 1
ATOM 851 N N . VAL A 1 108 ? -10.960 1.913 -5.053 1.00 85.12 108 VAL A N 1
ATOM 852 C CA . VAL A 1 108 ? -10.362 2.811 -6.054 1.00 85.12 108 VAL A CA 1
ATOM 853 C C . VAL A 1 108 ? -8.913 3.150 -5.691 1.00 85.12 108 VAL A C 1
ATOM 855 O O . VAL A 1 108 ? -8.006 2.937 -6.494 1.00 85.12 108 VAL A O 1
ATOM 858 N N . TYR A 1 109 ? -8.651 3.538 -4.440 1.00 82.38 109 TYR A N 1
ATOM 859 C CA . TYR A 1 109 ? -7.291 3.826 -3.966 1.00 82.38 109 TYR A CA 1
ATOM 860 C C . TYR A 1 109 ? -6.386 2.591 -3.994 1.00 82.38 109 TYR A C 1
ATOM 862 O O . TYR A 1 109 ? -5.169 2.702 -4.177 1.00 82.38 109 TYR A O 1
ATOM 870 N N . ARG A 1 110 ? -6.971 1.395 -3.835 1.00 82.56 110 ARG A N 1
ATOM 871 C CA . ARG A 1 110 ? -6.234 0.136 -3.964 1.00 82.56 110 ARG A CA 1
ATOM 872 C C . ARG A 1 110 ? -5.694 -0.044 -5.371 1.00 82.56 110 ARG A C 1
ATOM 874 O O . ARG A 1 110 ? -4.542 -0.443 -5.552 1.00 82.56 110 ARG A O 1
ATOM 881 N N . ASP A 1 111 ? -6.539 0.218 -6.352 1.00 85.00 111 ASP A N 1
ATOM 882 C CA . ASP A 1 111 ? -6.204 0.036 -7.753 1.00 85.00 111 ASP A CA 1
ATOM 883 C C . ASP A 1 111 ? -5.257 1.145 -8.232 1.00 85.00 111 ASP A C 1
ATOM 885 O O . ASP A 1 111 ? -4.273 0.850 -8.910 1.00 85.00 111 ASP A O 1
ATOM 889 N N . GLU A 1 112 ? -5.410 2.377 -7.740 1.00 82.44 112 GLU A N 1
ATOM 890 C CA . GLU A 1 112 ? -4.468 3.471 -7.994 1.00 82.44 112 GLU A CA 1
ATOM 891 C C . GLU A 1 112 ? -3.026 3.138 -7.579 1.00 82.44 112 GLU A C 1
ATOM 893 O O . GLU A 1 112 ? -2.093 3.371 -8.359 1.00 82.44 112 GLU A O 1
ATOM 898 N N . TYR A 1 113 ? -2.796 2.610 -6.367 1.00 82.50 113 TYR A N 1
ATOM 899 C CA . TYR A 1 113 ? -1.430 2.262 -5.952 1.00 82.50 113 TYR A CA 1
ATOM 900 C C . TYR A 1 113 ? -0.915 1.015 -6.684 1.00 82.50 113 TYR A C 1
ATOM 902 O O . TYR A 1 113 ? 0.288 0.900 -6.924 1.00 82.50 113 TYR A O 1
ATOM 910 N N . ARG A 1 114 ? -1.795 0.067 -7.046 1.00 82.44 114 ARG A N 1
ATOM 911 C CA . ARG A 1 114 ? -1.425 -1.132 -7.820 1.00 82.44 114 ARG A CA 1
ATOM 912 C C . ARG A 1 114 ? -0.923 -0.768 -9.206 1.00 82.44 114 ARG A C 1
ATOM 914 O O . ARG A 1 114 ? 0.077 -1.339 -9.635 1.00 82.44 114 ARG A O 1
ATOM 921 N N . ILE A 1 115 ? -1.600 0.171 -9.862 1.00 81.56 115 ILE A N 1
ATOM 922 C CA . ILE A 1 115 ? -1.193 0.714 -11.156 1.00 81.56 115 ILE A CA 1
ATOM 923 C C . ILE A 1 115 ? 0.181 1.371 -11.010 1.00 81.56 115 ILE A C 1
ATOM 925 O O . ILE A 1 115 ? 1.102 0.987 -11.721 1.00 81.56 115 ILE A O 1
ATOM 929 N N . ALA A 1 116 ? 0.363 2.264 -10.028 1.00 80.44 116 ALA A N 1
ATOM 930 C CA . ALA A 1 116 ? 1.652 2.924 -9.789 1.00 80.44 116 ALA A CA 1
ATOM 931 C C . ALA A 1 116 ? 2.796 1.917 -9.566 1.00 80.44 116 ALA A C 1
ATOM 933 O O . ALA A 1 116 ? 3.848 2.021 -10.192 1.00 80.44 116 ALA A O 1
ATOM 934 N N . ARG A 1 117 ? 2.568 0.880 -8.748 1.00 83.19 117 ARG A N 1
ATOM 935 C CA . ARG A 1 117 ? 3.538 -0.203 -8.525 1.00 83.19 117 ARG A CA 1
ATOM 936 C C . ARG A 1 117 ? 3.874 -0.969 -9.807 1.00 83.19 117 ARG A C 1
ATOM 938 O O . ARG A 1 117 ? 5.023 -1.366 -9.991 1.00 83.19 117 ARG A O 1
ATOM 945 N N . GLY A 1 118 ? 2.880 -1.184 -10.669 1.00 79.94 118 GLY A N 1
ATOM 946 C CA . GLY A 1 118 ? 3.028 -1.886 -11.943 1.00 79.94 118 GLY A CA 1
ATOM 947 C C . GLY A 1 118 ? 4.029 -1.230 -12.895 1.00 79.94 118 GLY A C 1
ATOM 948 O O . GLY A 1 118 ? 4.628 -1.940 -13.691 1.00 79.94 118 GLY A O 1
ATOM 949 N N . PHE A 1 119 ? 4.277 0.077 -12.766 1.00 80.25 119 PHE A N 1
ATOM 950 C CA . PHE A 1 119 ? 5.244 0.805 -13.595 1.00 80.25 119 PHE A CA 1
ATOM 951 C C . PHE A 1 119 ? 6.680 0.784 -13.059 1.00 80.25 119 PHE A C 1
ATOM 953 O O . PHE A 1 119 ? 7.610 1.003 -13.832 1.00 80.25 119 PHE A O 1
ATOM 960 N N . ILE A 1 120 ? 6.894 0.492 -11.772 1.00 82.62 120 ILE A N 1
ATOM 961 C CA . ILE A 1 120 ? 8.225 0.589 -11.148 1.00 82.62 120 ILE A CA 1
ATOM 962 C C . ILE A 1 120 ? 9.180 -0.452 -11.740 1.00 82.62 120 ILE A C 1
ATOM 964 O O . ILE A 1 120 ? 10.254 -0.113 -12.231 1.00 82.62 120 ILE A O 1
ATOM 968 N N . LEU A 1 121 ? 8.783 -1.727 -11.702 1.00 81.31 121 LEU A N 1
ATOM 969 C CA . LEU A 1 121 ? 9.655 -2.831 -12.099 1.00 81.31 121 LEU A CA 1
ATOM 970 C C . LEU A 1 121 ? 9.949 -2.836 -13.612 1.00 81.31 121 LEU A C 1
ATOM 972 O O . LEU A 1 121 ? 11.121 -2.959 -13.957 1.00 81.31 121 LEU A O 1
ATOM 976 N N . PRO A 1 122 ? 8.969 -2.615 -14.515 1.00 79.12 122 PRO A N 1
ATOM 977 C CA . PRO A 1 122 ? 9.251 -2.473 -15.943 1.00 79.12 122 PRO A CA 1
ATOM 978 C C . PRO A 1 122 ? 10.179 -1.298 -16.262 1.00 79.12 122 PRO A C 1
ATOM 980 O O . PRO A 1 122 ? 11.102 -1.467 -17.052 1.00 79.12 122 PRO A O 1
ATOM 983 N N . SER A 1 123 ? 9.995 -0.140 -15.614 1.00 81.56 123 SER A N 1
ATOM 984 C CA . SER A 1 123 ? 10.864 1.027 -15.834 1.00 81.56 123 SER A CA 1
ATOM 985 C C . SER A 1 123 ? 12.306 0.743 -15.406 1.00 81.56 123 SER A C 1
ATOM 987 O O . SER A 1 123 ? 13.242 1.084 -16.123 1.00 81.56 123 SER A O 1
ATOM 989 N N . LEU A 1 124 ? 12.504 0.060 -14.273 1.00 80.12 124 LEU A N 1
ATOM 990 C CA . LEU A 1 124 ? 13.837 -0.344 -13.816 1.00 80.12 124 LEU A CA 1
ATOM 991 C C . LEU A 1 124 ? 14.469 -1.416 -14.709 1.00 80.12 124 LEU A C 1
ATOM 993 O O . LEU A 1 124 ? 15.656 -1.332 -15.001 1.00 80.12 124 LEU A O 1
ATOM 997 N N . MET A 1 125 ? 13.697 -2.409 -15.157 1.00 79.69 125 MET A N 1
ATOM 998 C CA . MET A 1 125 ? 14.195 -3.431 -16.083 1.00 79.69 125 MET A CA 1
ATOM 999 C C . MET A 1 125 ? 14.625 -2.806 -17.410 1.00 79.69 125 MET A C 1
ATOM 1001 O O . MET A 1 125 ? 15.703 -3.115 -17.907 1.00 79.69 125 MET A O 1
ATOM 1005 N N . LEU A 1 126 ? 13.829 -1.877 -17.946 1.00 76.69 126 LEU A N 1
ATOM 1006 C CA . LEU A 1 126 ? 14.185 -1.146 -19.157 1.00 76.69 126 LEU A CA 1
ATOM 1007 C C . LEU A 1 126 ? 15.453 -0.308 -18.940 1.00 76.69 126 LEU A C 1
ATOM 1009 O O . LEU A 1 126 ? 16.368 -0.378 -19.755 1.00 76.69 126 LEU A O 1
ATOM 1013 N N . ALA A 1 127 ? 15.563 0.395 -17.807 1.00 78.56 127 ALA A N 1
ATOM 1014 C CA . ALA A 1 127 ? 16.780 1.121 -17.444 1.00 78.56 127 ALA A CA 1
ATOM 1015 C C . ALA A 1 127 ? 18.013 0.206 -17.364 1.00 78.56 127 ALA A C 1
ATOM 1017 O O . ALA A 1 127 ? 19.087 0.600 -17.792 1.00 78.56 127 ALA A O 1
ATOM 1018 N N . LEU A 1 128 ? 17.889 -1.016 -16.842 1.00 79.75 128 LEU A N 1
ATOM 1019 C CA . LEU A 1 128 ? 19.019 -1.945 -16.755 1.00 79.75 128 LEU A CA 1
ATOM 1020 C C . LEU A 1 128 ? 19.444 -2.497 -18.113 1.00 79.75 128 LEU A C 1
ATOM 1022 O O . LEU A 1 128 ? 20.621 -2.770 -18.302 1.00 79.75 128 LEU A O 1
ATOM 1026 N N . VAL A 1 129 ? 18.503 -2.677 -19.038 1.00 75.94 129 VAL A N 1
ATOM 1027 C CA . VAL A 1 129 ? 18.762 -3.271 -20.356 1.00 75.94 129 VAL A CA 1
ATOM 1028 C C . VAL A 1 129 ? 19.295 -2.238 -21.354 1.00 75.94 129 VAL A C 1
ATOM 1030 O O . VAL A 1 129 ? 20.158 -2.568 -22.164 1.00 75.94 129 VAL A O 1
ATOM 1033 N N . LEU A 1 130 ? 18.831 -0.986 -21.278 1.00 71.19 130 LEU A N 1
ATOM 1034 C CA . LEU A 1 130 ? 19.187 0.087 -22.216 1.00 71.19 130 LEU A CA 1
ATOM 1035 C C . LEU A 1 130 ? 20.707 0.299 -22.413 1.00 71.19 130 LEU A C 1
ATOM 1037 O O . LEU A 1 130 ? 21.117 0.455 -23.562 1.00 71.19 130 LEU A O 1
ATOM 1041 N N . PRO A 1 131 ? 21.565 0.257 -21.372 1.00 67.19 131 PRO A N 1
ATOM 1042 C CA . PRO A 1 131 ? 23.016 0.385 -21.536 1.00 67.19 131 PRO A CA 1
ATOM 1043 C C . PRO A 1 131 ? 23.683 -0.760 -22.314 1.00 67.19 131 PRO A C 1
ATOM 1045 O O . PRO A 1 131 ? 24.797 -0.582 -22.797 1.00 67.19 131 PRO A O 1
ATOM 1048 N N . PHE A 1 132 ? 23.034 -1.924 -22.424 1.00 66.12 132 PHE A N 1
ATOM 1049 C CA . PHE A 1 132 ? 23.597 -3.142 -23.026 1.00 66.12 132 PHE A CA 1
ATOM 1050 C C . PHE A 1 132 ? 22.911 -3.550 -24.337 1.00 66.12 132 PHE A C 1
ATOM 1052 O O . PHE A 1 132 ? 23.232 -4.599 -24.891 1.00 66.12 132 PHE A O 1
ATOM 1059 N N . TRP A 1 133 ? 21.946 -2.762 -24.818 1.00 64.62 133 TRP A N 1
ATOM 1060 C CA . TRP A 1 133 ? 21.070 -3.147 -25.928 1.00 64.62 133 TRP A CA 1
ATOM 1061 C C . TRP A 1 133 ? 21.764 -3.167 -27.303 1.00 64.62 133 TRP A C 1
ATOM 1063 O O . TRP A 1 133 ? 21.250 -3.802 -28.219 1.00 64.62 133 TRP A O 1
ATOM 1073 N N . GLU A 1 134 ? 22.949 -2.563 -27.463 1.00 58.00 134 GLU A N 1
ATOM 1074 C CA . GLU A 1 134 ? 23.704 -2.634 -28.724 1.00 58.00 134 GLU A CA 1
ATOM 1075 C C . GLU A 1 134 ? 25.197 -2.954 -28.520 1.00 58.00 134 GLU A C 1
ATOM 1077 O O . GLU A 1 134 ? 25.859 -2.316 -27.695 1.00 58.00 134 GLU A O 1
ATOM 1082 N N . PRO A 1 135 ? 25.776 -3.892 -29.300 1.00 54.91 135 PRO A N 1
ATOM 1083 C CA . PRO A 1 135 ? 27.219 -3.967 -29.465 1.00 54.91 135 PRO A CA 1
ATOM 1084 C C . PRO A 1 135 ? 27.651 -2.781 -30.327 1.00 54.91 135 PRO A C 1
ATOM 1086 O O . PRO A 1 135 ? 27.260 -2.700 -31.486 1.00 54.91 135 PRO A O 1
ATOM 1089 N N . VAL A 1 136 ? 28.451 -1.861 -29.785 1.00 53.59 136 VAL A N 1
ATOM 1090 C CA . VAL A 1 136 ? 29.034 -0.754 -30.561 1.00 53.59 136 VAL A CA 1
ATOM 1091 C C . VAL A 1 136 ? 29.866 -1.354 -31.706 1.00 53.59 136 VAL A C 1
ATOM 1093 O O . VAL A 1 136 ? 30.915 -1.945 -31.427 1.00 53.59 136 VAL A O 1
ATOM 1096 N N . PRO A 1 137 ? 29.461 -1.236 -32.988 1.00 53.12 137 PRO A N 1
ATOM 1097 C CA . PRO A 1 137 ? 30.340 -1.626 -34.074 1.00 53.12 137 PRO A CA 1
ATOM 1098 C C . PRO A 1 137 ? 31.480 -0.605 -34.120 1.00 53.12 137 PRO A C 1
ATOM 1100 O O . PRO A 1 137 ? 31.251 0.605 -34.210 1.00 53.12 137 PRO A O 1
ATOM 1103 N N . ALA A 1 138 ? 32.715 -1.091 -33.999 1.00 48.31 138 ALA A N 1
ATOM 1104 C CA . ALA A 1 138 ? 33.921 -0.273 -34.021 1.00 48.31 138 ALA A CA 1
ATOM 1105 C C . ALA A 1 138 ? 33.988 0.531 -35.333 1.00 48.31 138 ALA A C 1
ATOM 1107 O O . ALA A 1 138 ? 34.379 0.001 -36.369 1.00 48.31 138 ALA A O 1
ATOM 1108 N N . GLY A 1 139 ? 33.566 1.799 -35.306 1.00 50.91 139 GLY A N 1
ATOM 1109 C CA . GLY A 1 139 ? 33.674 2.691 -36.464 1.00 50.91 139 GLY A CA 1
ATOM 1110 C C . GLY A 1 139 ? 32.543 3.695 -36.687 1.00 50.91 139 GLY A C 1
ATOM 1111 O O . GLY A 1 139 ? 32.662 4.492 -37.610 1.00 50.91 139 GLY A O 1
ATOM 1112 N N . HIS A 1 140 ? 31.462 3.709 -35.901 1.00 47.62 140 HIS A N 1
ATOM 1113 C CA . HIS A 1 140 ? 30.426 4.752 -36.004 1.00 47.62 140 HIS A CA 1
ATOM 1114 C C . HIS A 1 140 ? 30.304 5.537 -34.693 1.00 47.62 140 HIS A C 1
ATOM 1116 O O . HIS A 1 140 ? 29.605 5.137 -33.767 1.00 47.62 140 HIS A O 1
ATOM 1122 N N . VAL A 1 141 ? 30.974 6.691 -34.622 1.00 48.09 141 VAL A N 1
ATOM 1123 C CA . VAL A 1 141 ? 30.787 7.678 -33.546 1.00 48.09 141 VAL A CA 1
ATOM 1124 C C . VAL A 1 141 ? 29.597 8.570 -33.921 1.00 48.09 141 VAL A C 1
ATOM 1126 O O . VAL A 1 141 ? 29.756 9.717 -34.323 1.00 48.09 141 VAL A O 1
ATOM 1129 N N . GLY A 1 142 ? 28.390 8.004 -33.894 1.00 52.34 142 GLY A N 1
ATOM 1130 C CA . GLY A 1 142 ? 27.139 8.758 -34.034 1.00 52.34 142 GLY A CA 1
ATOM 1131 C C . GLY A 1 142 ? 26.577 9.195 -32.676 1.00 52.34 142 GLY A C 1
ATOM 1132 O O . GLY A 1 142 ? 26.981 8.678 -31.641 1.00 52.34 142 GLY A O 1
ATOM 1133 N N . SER A 1 143 ? 25.587 10.094 -32.673 1.00 53.47 143 SER A N 1
ATOM 1134 C CA . SER A 1 143 ? 24.836 10.636 -31.514 1.00 53.47 143 SER A CA 1
ATOM 1135 C C . SER A 1 143 ? 24.016 9.610 -30.701 1.00 53.47 143 SER A C 1
ATOM 1137 O O . SER A 1 143 ? 23.295 9.969 -29.770 1.00 53.47 143 SER A O 1
ATOM 1139 N N . PHE A 1 144 ? 24.153 8.325 -31.014 1.00 53.78 144 PHE A N 1
ATOM 1140 C CA . PHE A 1 144 ? 23.436 7.199 -30.419 1.00 53.78 144 PHE A CA 1
ATOM 1141 C C . PHE A 1 144 ? 23.697 6.948 -28.919 1.00 53.78 144 PHE A C 1
ATOM 1143 O O . PHE A 1 144 ? 22.729 6.651 -28.217 1.00 53.78 144 PHE A O 1
ATOM 1150 N N . PRO A 1 145 ? 24.913 7.140 -28.357 1.00 63.19 145 PRO A N 1
ATOM 1151 C CA . PRO A 1 145 ? 25.131 6.970 -26.920 1.00 63.19 145 PRO A CA 1
ATOM 1152 C C . PRO A 1 145 ? 24.289 7.956 -26.108 1.00 63.19 145 PRO A C 1
ATOM 1154 O O . PRO A 1 145 ? 23.734 7.598 -25.073 1.00 63.19 145 PRO A O 1
ATOM 1157 N N . LEU A 1 146 ? 24.149 9.193 -26.601 1.00 68.56 146 LEU A N 1
ATOM 1158 C CA . LEU A 1 146 ? 23.415 10.249 -25.909 1.00 68.56 146 LEU A CA 1
ATOM 1159 C C . LEU A 1 146 ? 21.930 9.893 -25.750 1.00 68.56 146 LEU A C 1
ATOM 1161 O O . LEU A 1 146 ? 21.376 10.106 -24.675 1.00 68.56 146 LEU A O 1
ATOM 1165 N N . ILE A 1 147 ? 21.306 9.308 -26.778 1.00 69.88 147 ILE A N 1
ATOM 1166 C CA . ILE A 1 147 ? 19.893 8.899 -26.744 1.00 69.88 147 ILE A CA 1
ATOM 1167 C C . ILE A 1 147 ? 19.692 7.755 -25.741 1.00 69.88 147 ILE A C 1
ATOM 1169 O O . ILE A 1 147 ? 18.785 7.824 -24.912 1.00 69.88 147 ILE A O 1
ATOM 1173 N N . SER A 1 148 ? 20.565 6.744 -25.741 1.00 67.06 148 SER A N 1
ATOM 1174 C CA . SER A 1 148 ? 20.497 5.634 -24.779 1.00 67.06 148 SER A CA 1
ATOM 1175 C C . SER A 1 148 ? 20.704 6.103 -23.335 1.00 67.06 148 SER A C 1
ATOM 1177 O O . SER A 1 148 ? 19.972 5.675 -22.442 1.00 67.06 148 SER A O 1
ATOM 1179 N N . PHE A 1 149 ? 21.628 7.042 -23.096 1.00 74.12 149 PHE A N 1
ATOM 1180 C CA . PHE A 1 149 ? 21.803 7.669 -21.781 1.00 74.12 149 PHE A CA 1
ATOM 1181 C C . PHE A 1 149 ? 20.577 8.498 -21.366 1.00 74.12 149 PHE A C 1
ATOM 1183 O O . PHE A 1 149 ? 20.132 8.398 -20.223 1.00 74.12 149 PHE A O 1
ATOM 1190 N N . GLN A 1 150 ? 19.986 9.283 -22.272 1.00 79.19 150 GLN A N 1
ATOM 1191 C CA . GLN A 1 150 ? 18.763 10.046 -21.995 1.00 79.19 150 GLN A CA 1
ATOM 1192 C C . GLN A 1 150 ? 17.584 9.125 -21.649 1.00 79.19 150 GLN A C 1
ATOM 1194 O O . GLN A 1 150 ? 16.884 9.374 -20.668 1.00 79.19 150 GLN A O 1
ATOM 1199 N N . LEU A 1 151 ? 17.397 8.034 -22.398 1.00 77.75 151 LEU A N 1
ATOM 1200 C CA . LEU A 1 151 ? 16.365 7.031 -22.127 1.00 77.75 151 LEU A CA 1
ATOM 1201 C C . LEU A 1 151 ? 16.609 6.298 -20.805 1.00 77.75 151 LEU A C 1
ATOM 1203 O O . LEU A 1 151 ? 15.658 6.064 -20.060 1.00 77.75 151 LEU A O 1
ATOM 1207 N N . PHE A 1 152 ? 17.866 5.990 -20.474 1.00 78.38 152 PHE A N 1
ATOM 1208 C CA . PHE A 1 152 ? 18.242 5.431 -19.176 1.00 78.38 152 PHE A CA 1
ATOM 1209 C C . PHE A 1 152 ? 17.801 6.347 -18.027 1.00 78.38 152 PHE A C 1
ATOM 1211 O O . PHE A 1 152 ? 17.057 5.916 -17.141 1.00 78.38 152 PHE A O 1
ATOM 1218 N N . PHE A 1 153 ? 18.198 7.625 -18.063 1.00 81.62 153 PHE A N 1
ATOM 1219 C CA . PHE A 1 153 ? 17.826 8.593 -17.028 1.00 81.62 153 PHE A CA 1
ATOM 1220 C C . PHE A 1 153 ? 16.314 8.795 -16.953 1.00 81.62 153 PHE A C 1
ATOM 1222 O O . PHE A 1 153 ? 15.764 8.877 -15.855 1.00 81.62 153 PHE A O 1
ATOM 1229 N N . LEU A 1 154 ? 15.632 8.811 -18.098 1.00 84.19 154 LEU A N 1
ATOM 1230 C CA . LEU A 1 154 ? 14.181 8.915 -18.165 1.00 84.19 154 LEU A CA 1
ATOM 1231 C C . LEU A 1 154 ? 13.496 7.713 -17.491 1.00 84.19 154 LEU A C 1
ATOM 1233 O O . LEU A 1 154 ? 12.560 7.898 -16.715 1.00 84.19 154 LEU A O 1
ATOM 1237 N N . CYS A 1 155 ? 13.985 6.492 -17.717 1.00 81.94 155 CYS A N 1
ATOM 1238 C CA . CYS A 1 155 ? 13.453 5.282 -17.085 1.00 81.94 155 CYS A CA 1
ATOM 1239 C C . CYS A 1 155 ? 13.674 5.274 -15.564 1.00 81.94 155 CYS A C 1
ATOM 1241 O O . CYS A 1 155 ? 12.759 4.939 -14.808 1.00 81.94 155 CYS A O 1
ATOM 1243 N N . VAL A 1 156 ? 14.857 5.691 -15.098 1.00 81.69 156 VAL A N 1
ATOM 1244 C CA . VAL A 1 156 ? 15.147 5.849 -13.662 1.00 81.69 156 VAL A CA 1
ATOM 1245 C C . VAL A 1 156 ? 14.249 6.922 -13.041 1.00 81.69 156 VAL A C 1
ATOM 1247 O O . VAL A 1 156 ? 13.681 6.708 -11.968 1.00 81.69 156 VAL A O 1
ATOM 1250 N N . PHE A 1 157 ? 14.062 8.051 -13.726 1.00 85.81 157 PHE A N 1
ATOM 1251 C CA . PHE A 1 157 ? 13.175 9.123 -13.284 1.00 85.81 157 PHE A CA 1
ATOM 1252 C C . PHE A 1 157 ? 11.722 8.644 -13.170 1.00 85.81 157 PHE A C 1
ATOM 1254 O O . PHE A 1 157 ? 11.101 8.822 -12.120 1.00 85.81 157 PHE A O 1
ATOM 1261 N N . PHE A 1 158 ? 11.193 7.962 -14.191 1.00 81.88 158 PHE A N 1
ATOM 1262 C CA . PHE A 1 158 ? 9.846 7.388 -14.147 1.00 81.88 158 PHE A CA 1
ATOM 1263 C C . PHE A 1 158 ? 9.688 6.350 -13.035 1.00 81.88 158 PHE A C 1
ATOM 1265 O O . PHE A 1 158 ? 8.670 6.365 -12.343 1.00 81.88 158 PHE A O 1
ATOM 1272 N N . ALA A 1 159 ? 10.693 5.500 -12.802 1.00 84.00 159 ALA A N 1
ATOM 1273 C CA . ALA A 1 159 ? 10.684 4.568 -11.677 1.00 84.00 159 ALA A CA 1
ATOM 1274 C C . ALA A 1 159 ? 10.622 5.307 -10.327 1.00 84.00 159 ALA A C 1
ATOM 1276 O O . ALA A 1 159 ? 9.856 4.913 -9.445 1.00 84.00 159 ALA A O 1
ATOM 1277 N N . GLY A 1 160 ? 11.373 6.403 -10.180 1.00 84.25 160 GLY A N 1
ATOM 1278 C CA . GLY A 1 160 ? 11.348 7.260 -8.994 1.00 84.25 160 GLY A CA 1
ATOM 1279 C C . GLY A 1 160 ? 9.981 7.910 -8.759 1.00 84.25 160 GLY A C 1
ATOM 1280 O O . GLY A 1 160 ? 9.426 7.805 -7.663 1.00 84.25 160 GLY A O 1
ATOM 1281 N N . VAL A 1 161 ? 9.393 8.514 -9.795 1.00 87.81 161 VAL A N 1
ATOM 1282 C CA . VAL A 1 161 ? 8.048 9.113 -9.736 1.00 87.81 161 VAL A CA 1
ATOM 1283 C C . VAL A 1 161 ? 6.988 8.054 -9.422 1.00 87.81 161 VAL A C 1
ATOM 1285 O O . VAL A 1 161 ? 6.130 8.272 -8.566 1.00 87.81 161 VAL A O 1
ATOM 1288 N N . ALA A 1 162 ? 7.068 6.879 -10.051 1.00 86.75 162 ALA A N 1
ATOM 1289 C CA . ALA A 1 162 ? 6.164 5.765 -9.787 1.00 86.75 162 ALA A CA 1
ATOM 1290 C C . ALA A 1 162 ? 6.293 5.250 -8.345 1.00 86.75 162 ALA A C 1
ATOM 1292 O O . ALA A 1 162 ? 5.280 4.949 -7.713 1.00 86.75 162 ALA A O 1
ATOM 1293 N N . MET A 1 163 ? 7.509 5.208 -7.788 1.00 85.94 163 MET A N 1
ATOM 1294 C CA . MET A 1 163 ? 7.749 4.834 -6.393 1.00 85.94 163 MET A CA 1
ATOM 1295 C C . MET A 1 163 ? 7.175 5.863 -5.413 1.00 85.94 163 MET A C 1
ATOM 1297 O 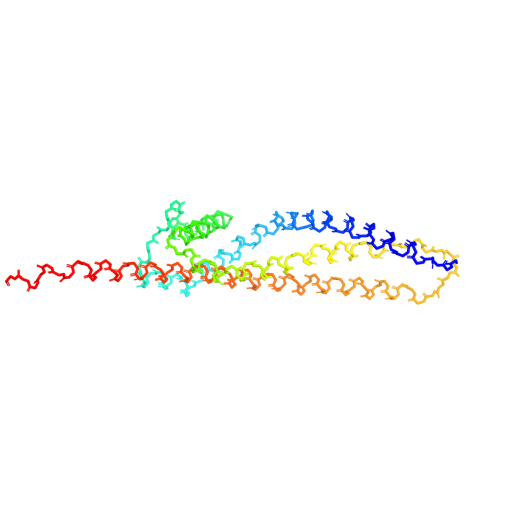O . MET A 1 163 ? 6.544 5.485 -4.423 1.00 85.94 163 MET A O 1
ATOM 1301 N N . TYR A 1 164 ? 7.334 7.158 -5.698 1.00 88.38 164 TYR A N 1
ATOM 1302 C CA . TYR A 1 164 ? 6.719 8.225 -4.908 1.00 88.38 164 TYR A CA 1
ATOM 1303 C C . TYR A 1 164 ? 5.186 8.134 -4.940 1.00 88.38 164 TYR A C 1
ATOM 1305 O O . TYR A 1 164 ? 4.544 8.086 -3.889 1.00 88.38 164 TYR A O 1
ATOM 1313 N N . ALA A 1 165 ? 4.601 8.001 -6.134 1.00 86.56 165 ALA A N 1
ATOM 1314 C CA . ALA A 1 165 ? 3.161 7.835 -6.305 1.00 86.56 165 ALA A CA 1
ATOM 1315 C C . ALA A 1 165 ? 2.642 6.568 -5.607 1.00 86.56 165 ALA A C 1
ATOM 1317 O O . ALA A 1 165 ? 1.589 6.597 -4.971 1.00 86.56 165 ALA A O 1
ATOM 1318 N N . PHE A 1 166 ? 3.383 5.459 -5.683 1.00 87.44 166 PHE A N 1
ATOM 1319 C CA . PHE A 1 166 ? 3.053 4.216 -4.991 1.00 87.44 166 PHE A CA 1
ATOM 1320 C C . PHE A 1 166 ? 3.046 4.403 -3.470 1.00 87.44 166 PHE A C 1
ATOM 1322 O O . PHE A 1 166 ? 2.065 4.025 -2.830 1.00 87.44 166 PHE A O 1
ATOM 1329 N N . LYS A 1 167 ? 4.078 5.040 -2.903 1.00 88.88 167 LYS A N 1
ATOM 1330 C CA . LYS A 1 167 ? 4.155 5.358 -1.469 1.00 88.88 167 LYS A CA 1
ATOM 1331 C C . LYS A 1 167 ? 2.964 6.191 -1.011 1.00 88.88 167 LYS A C 1
ATOM 1333 O O . LYS A 1 167 ? 2.298 5.842 -0.036 1.00 88.88 167 LYS A O 1
ATOM 1338 N N . GLU A 1 168 ? 2.684 7.284 -1.709 1.00 90.38 168 GLU A N 1
ATOM 1339 C CA . GLU A 1 168 ? 1.623 8.201 -1.309 1.00 90.38 168 GLU A CA 1
ATOM 1340 C C . GLU A 1 168 ? 0.236 7.561 -1.416 1.00 90.38 168 GLU A C 1
ATOM 1342 O O . GLU A 1 168 ? -0.551 7.621 -0.469 1.00 90.38 168 GLU A O 1
ATOM 1347 N N . ARG A 1 169 ? -0.048 6.865 -2.520 1.00 89.12 169 ARG A N 1
ATOM 1348 C CA . ARG A 1 169 ? -1.326 6.164 -2.712 1.00 89.12 169 ARG A CA 1
ATOM 1349 C C . ARG A 1 169 ? -1.501 5.007 -1.728 1.00 89.12 169 ARG A C 1
ATOM 1351 O O . ARG A 1 169 ? -2.604 4.794 -1.234 1.00 89.12 169 ARG A O 1
ATOM 1358 N N . ALA A 1 170 ? -0.428 4.289 -1.389 1.00 88.62 170 ALA A N 1
ATOM 1359 C CA . ALA A 1 170 ? -0.475 3.239 -0.376 1.00 88.62 170 ALA A CA 1
ATOM 1360 C C . ALA A 1 170 ? -0.806 3.800 1.017 1.00 88.62 170 ALA A C 1
ATOM 1362 O O . ALA A 1 170 ? -1.671 3.242 1.694 1.00 88.62 170 ALA A O 1
ATOM 1363 N N . ARG A 1 171 ? -0.196 4.929 1.415 1.00 89.62 171 ARG A N 1
ATOM 1364 C CA . ARG A 1 171 ? -0.527 5.619 2.675 1.00 89.62 171 ARG A CA 1
ATOM 1365 C C . ARG A 1 171 ? -1.970 6.121 2.691 1.00 89.62 171 ARG A C 1
ATOM 1367 O O . ARG A 1 171 ? -2.663 5.901 3.679 1.00 89.62 171 ARG A O 1
ATOM 1374 N N . ARG A 1 172 ? -2.449 6.727 1.598 1.00 89.12 172 ARG A N 1
ATOM 1375 C CA . ARG A 1 172 ? -3.856 7.155 1.468 1.00 89.12 172 ARG A CA 1
ATOM 1376 C C . ARG A 1 172 ? -4.815 5.973 1.610 1.00 89.12 172 ARG A C 1
ATOM 1378 O O . ARG A 1 172 ? -5.744 6.040 2.403 1.00 89.12 172 ARG A O 1
ATOM 1385 N N . TYR A 1 173 ? -4.545 4.857 0.928 1.00 90.31 173 TYR A N 1
ATOM 1386 C CA . TYR A 1 173 ? -5.345 3.635 1.061 1.00 90.31 173 TYR A CA 1
ATOM 1387 C C . TYR A 1 173 ? -5.333 3.068 2.488 1.00 90.31 173 TYR A C 1
ATOM 1389 O O . TYR A 1 173 ? -6.350 2.575 2.971 1.00 90.31 173 TYR A O 1
ATOM 1397 N N . ALA A 1 174 ? -4.190 3.095 3.176 1.00 89.75 174 ALA A N 1
AT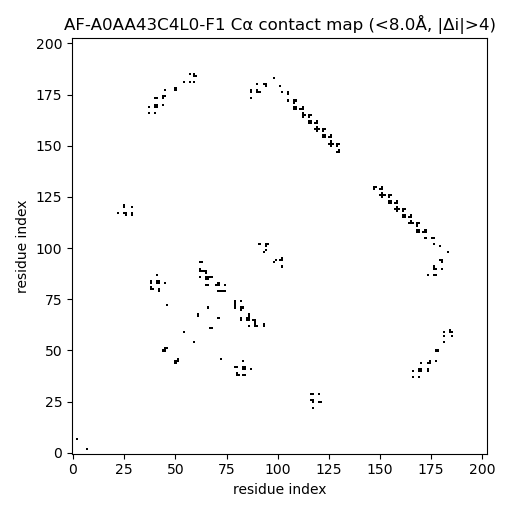OM 1398 C CA . ALA A 1 174 ? -4.110 2.673 4.570 1.00 89.75 174 ALA A CA 1
ATOM 1399 C C . ALA A 1 174 ? -4.935 3.587 5.486 1.00 89.75 174 ALA A C 1
ATOM 1401 O O . ALA A 1 174 ? -5.758 3.086 6.246 1.00 89.75 174 ALA A O 1
ATOM 1402 N N . ALA A 1 175 ? -4.775 4.905 5.361 1.00 90.38 175 ALA A N 1
ATOM 1403 C CA . ALA A 1 175 ? -5.498 5.880 6.171 1.00 90.38 175 ALA A CA 1
ATOM 1404 C C . ALA A 1 175 ? -7.013 5.756 5.980 1.00 90.38 175 ALA A C 1
ATOM 1406 O O . ALA A 1 175 ? -7.751 5.700 6.963 1.00 90.38 175 ALA A O 1
ATOM 1407 N N . GLU A 1 176 ? -7.470 5.621 4.733 1.00 90.62 176 GLU A N 1
ATOM 1408 C CA . GLU A 1 176 ? -8.900 5.547 4.447 1.00 90.62 176 GLU A CA 1
ATOM 1409 C C . GLU A 1 176 ? -9.514 4.224 4.909 1.00 90.62 176 GLU A C 1
ATOM 1411 O O . GLU A 1 176 ? -10.622 4.228 5.436 1.00 90.62 176 GLU A O 1
ATOM 1416 N N . ARG A 1 177 ? -8.773 3.106 4.849 1.00 91.19 177 ARG A N 1
ATOM 1417 C CA . ARG A 1 177 ? -9.206 1.844 5.476 1.00 91.19 177 ARG A CA 1
ATOM 1418 C C . ARG A 1 177 ? -9.444 2.000 6.975 1.00 91.19 177 ARG A C 1
ATOM 1420 O O . ARG A 1 177 ? -10.510 1.624 7.457 1.00 91.19 177 ARG A O 1
ATOM 1427 N N . VAL A 1 178 ? -8.477 2.559 7.709 1.00 91.00 178 VAL A N 1
ATOM 1428 C CA . VAL A 1 178 ? -8.618 2.739 9.166 1.00 91.00 178 VAL A CA 1
ATOM 1429 C C . VAL A 1 178 ? -9.755 3.707 9.469 1.00 91.00 178 VAL A C 1
ATOM 1431 O O . VAL A 1 178 ? -10.591 3.433 10.324 1.00 91.00 178 VAL A O 1
ATOM 1434 N N . ARG A 1 179 ? -9.843 4.814 8.727 1.00 90.50 179 ARG A N 1
ATOM 1435 C CA . ARG A 1 179 ? -10.910 5.804 8.881 1.00 90.50 179 ARG A CA 1
ATOM 1436 C C . ARG A 1 179 ? -12.292 5.205 8.679 1.00 90.50 179 ARG A C 1
ATOM 1438 O O . ARG A 1 179 ? -13.162 5.409 9.521 1.00 90.50 179 ARG A O 1
ATOM 1445 N N . SER A 1 180 ? -12.491 4.467 7.597 1.00 90.88 180 SER A N 1
ATOM 1446 C CA . SER A 1 180 ? -13.767 3.828 7.307 1.00 90.88 180 SER A CA 1
ATOM 1447 C C . SER A 1 180 ? -14.148 2.800 8.361 1.00 90.88 180 SER A C 1
ATOM 1449 O O . SER A 1 180 ? -15.304 2.762 8.769 1.00 90.88 180 SER A O 1
ATOM 1451 N N . TYR A 1 181 ? -13.184 2.024 8.857 1.00 91.12 181 TYR A N 1
ATOM 1452 C CA . TYR A 1 181 ? -13.420 1.108 9.969 1.00 91.12 181 TYR A CA 1
ATOM 1453 C C . TYR A 1 181 ? -13.880 1.842 11.230 1.00 91.12 181 TYR A C 1
ATOM 1455 O O . TYR A 1 181 ? -14.916 1.500 11.793 1.00 91.12 181 TYR A O 1
ATOM 1463 N N . MET A 1 182 ? -13.179 2.913 11.613 1.00 89.50 182 MET A N 1
ATOM 1464 C CA . MET A 1 182 ? -13.570 3.745 12.754 1.00 89.50 182 MET A CA 1
ATOM 1465 C C . MET A 1 182 ? -14.992 4.305 12.610 1.00 89.50 182 MET A C 1
ATOM 1467 O O . MET A 1 182 ? -15.732 4.369 13.589 1.00 89.50 182 MET A O 1
ATOM 1471 N N . THR A 1 183 ? -15.388 4.719 11.402 1.00 88.81 183 THR A N 1
ATOM 1472 C CA . THR A 1 183 ? -16.741 5.228 11.134 1.00 88.81 183 THR A CA 1
ATOM 1473 C C . THR A 1 183 ? -17.802 4.140 11.281 1.00 88.81 183 THR A C 1
ATOM 1475 O O . THR A 1 183 ? -18.790 4.369 11.975 1.00 88.81 183 THR A O 1
ATOM 1478 N N . VAL A 1 184 ? -17.579 2.957 10.702 1.00 89.19 184 VAL A N 1
ATOM 1479 C CA . VAL A 1 184 ? -18.511 1.820 10.805 1.00 89.19 184 VAL A CA 1
ATOM 1480 C C . VAL A 1 184 ? -18.685 1.384 12.263 1.00 89.19 184 VAL A C 1
ATOM 1482 O O . VAL A 1 184 ? -19.809 1.190 12.719 1.00 89.19 184 VAL A O 1
ATOM 1485 N N . GLU A 1 185 ? -17.593 1.307 13.024 1.00 88.00 185 GLU A N 1
ATOM 1486 C CA . GLU A 1 185 ? -17.627 0.995 14.457 1.00 88.00 185 GLU A CA 1
ATOM 1487 C C . GLU A 1 185 ? -18.396 2.049 15.269 1.00 88.00 185 GLU A C 1
ATOM 1489 O O . GLU A 1 185 ? -19.221 1.722 16.126 1.00 88.00 185 GLU A O 1
ATOM 1494 N N . ALA A 1 186 ? -18.171 3.334 14.987 1.00 85.75 186 ALA A N 1
ATOM 1495 C CA . ALA A 1 186 ? -18.883 4.413 15.663 1.00 85.75 186 ALA A CA 1
ATOM 1496 C C . ALA A 1 186 ? -20.395 4.387 15.369 1.00 85.75 186 ALA A C 1
ATOM 1498 O O . ALA A 1 186 ? -21.206 4.658 16.259 1.00 85.75 186 ALA A O 1
ATOM 1499 N N . GLU A 1 187 ? -20.788 4.060 14.137 1.00 86.25 187 GLU A N 1
ATOM 1500 C CA . GLU A 1 187 ? -22.190 3.919 13.738 1.00 86.25 187 GLU A CA 1
ATOM 1501 C C . GLU A 1 187 ? -22.858 2.705 14.385 1.00 86.25 187 GLU A C 1
ATOM 1503 O O . GLU A 1 187 ? -23.954 2.846 14.934 1.00 86.25 187 GLU A O 1
ATOM 1508 N N . ALA A 1 188 ? -22.184 1.551 14.404 1.00 84.56 188 ALA A N 1
ATOM 1509 C CA . ALA A 1 188 ? -22.673 0.342 15.063 1.00 84.56 188 ALA A CA 1
ATOM 1510 C C . ALA A 1 188 ? -22.997 0.611 16.541 1.00 84.56 188 ALA A C 1
ATOM 1512 O O . ALA A 1 188 ? -24.110 0.357 17.002 1.00 84.56 188 ALA A O 1
ATOM 1513 N N . ARG A 1 189 ? -22.086 1.273 17.259 1.00 80.81 189 ARG A N 1
ATOM 1514 C CA . ARG A 1 189 ? -22.295 1.648 18.667 1.00 80.81 189 ARG A CA 1
ATOM 1515 C C . ARG A 1 189 ? -23.410 2.663 18.877 1.00 80.81 189 ARG A C 1
ATOM 1517 O O . ARG A 1 189 ? -24.124 2.612 19.879 1.00 80.81 189 ARG A O 1
ATOM 1524 N N . ARG A 1 190 ? -23.570 3.622 17.960 1.00 81.38 190 ARG A N 1
ATOM 1525 C CA . ARG A 1 190 ? -24.704 4.559 18.010 1.00 81.38 190 ARG A CA 1
ATOM 1526 C C . ARG A 1 190 ? -26.025 3.817 17.833 1.00 81.38 190 ARG A C 1
ATOM 1528 O O . ARG A 1 190 ? -26.988 4.166 18.510 1.00 81.38 190 ARG A O 1
ATOM 1535 N N . SER A 1 191 ? -26.065 2.821 16.950 1.00 79.81 191 SER A N 1
ATOM 1536 C CA . SER A 1 191 ? -27.236 1.963 16.756 1.00 79.81 191 SER A CA 1
ATOM 1537 C C . SER A 1 191 ? -27.572 1.180 18.027 1.00 79.81 191 SER A C 1
ATOM 1539 O O . SER A 1 191 ? -28.709 1.241 18.485 1.00 79.81 191 SER A O 1
ATOM 1541 N N . GLU A 1 192 ? -26.580 0.549 18.661 1.00 78.25 192 GLU A N 1
ATOM 1542 C CA . GLU A 1 192 ? -26.757 -0.185 19.925 1.00 78.25 192 GLU A CA 1
ATOM 1543 C C . GLU A 1 192 ? -27.312 0.703 21.048 1.00 78.25 192 GLU A C 1
ATOM 1545 O O . GLU A 1 192 ? -28.284 0.346 21.715 1.00 78.25 192 GLU A O 1
ATOM 1550 N N . ARG A 1 193 ? -26.761 1.913 21.229 1.00 73.00 193 ARG A N 1
ATOM 1551 C CA . ARG A 1 193 ? -27.270 2.859 22.240 1.00 73.00 193 ARG A CA 1
ATOM 1552 C C . ARG A 1 193 ? -28.720 3.266 21.987 1.00 73.00 193 ARG A C 1
ATOM 1554 O O . ARG A 1 193 ? -29.479 3.411 22.942 1.00 73.00 193 ARG A O 1
ATOM 1561 N N . LYS A 1 194 ? -29.114 3.435 20.722 1.00 70.50 194 LYS A N 1
ATOM 1562 C CA . LYS A 1 194 ? -30.501 3.754 20.351 1.00 70.50 194 LYS A CA 1
ATOM 1563 C C . LYS A 1 194 ? -31.445 2.575 20.591 1.00 70.50 194 LYS A C 1
ATOM 1565 O O . LYS A 1 194 ? -32.557 2.796 21.053 1.00 70.50 194 LYS A O 1
ATOM 1570 N N . SER A 1 195 ? -31.011 1.338 20.335 1.00 61.28 195 SER A N 1
ATOM 1571 C CA . SER A 1 195 ? -31.831 0.142 20.584 1.00 61.28 195 SER A CA 1
ATOM 1572 C C . SER A 1 195 ? -32.019 -0.186 22.067 1.00 61.28 195 SER A C 1
ATOM 1574 O O . SER A 1 195 ? -32.992 -0.843 22.414 1.00 61.28 195 SER A O 1
ATOM 1576 N N . VAL A 1 196 ? -31.125 0.279 22.947 1.00 59.66 196 VAL A N 1
ATOM 1577 C CA . VAL A 1 196 ? -31.229 0.085 24.407 1.00 59.66 196 VAL A CA 1
ATOM 1578 C C . VAL A 1 196 ? -32.137 1.139 25.073 1.00 59.66 196 VAL A C 1
ATOM 1580 O O . VAL A 1 196 ? -32.657 0.911 26.162 1.00 59.66 196 VAL A O 1
ATO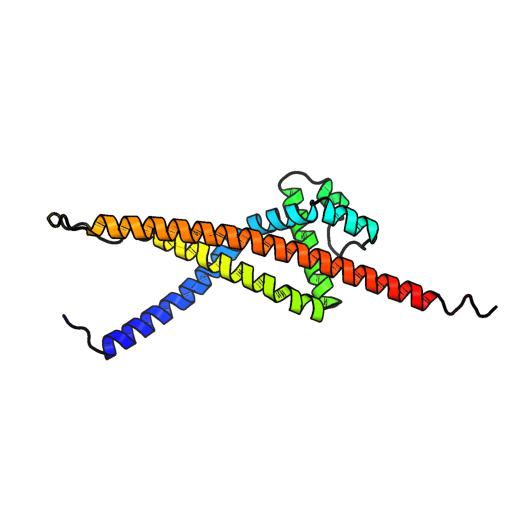M 1583 N N . GLN A 1 197 ? -32.416 2.267 24.410 1.00 55.88 197 GLN A N 1
ATOM 1584 C CA . GLN A 1 197 ? -33.232 3.358 24.964 1.00 55.88 197 GLN A CA 1
ATOM 1585 C C . GLN A 1 197 ? -34.775 3.194 25.026 1.00 55.88 197 GLN A C 1
ATOM 1587 O O . GLN A 1 197 ? -35.381 4.058 25.658 1.00 55.88 197 GLN A O 1
ATOM 1592 N N . PRO A 1 198 ? -35.471 2.159 24.500 1.00 52.06 198 PRO A N 1
ATOM 1593 C CA . PRO A 1 198 ? -36.935 2.127 24.581 1.00 52.06 198 PRO A CA 1
ATOM 1594 C C . PRO A 1 198 ? -37.520 1.487 25.859 1.00 52.06 198 PRO A C 1
ATOM 1596 O O . PRO A 1 198 ? -38.737 1.448 25.985 1.00 52.06 198 PRO A O 1
ATOM 1599 N N . LEU A 1 199 ? -36.717 1.009 26.822 1.00 53.94 199 LEU A N 1
ATOM 1600 C CA . LEU A 1 199 ? -37.238 0.320 28.026 1.00 53.94 199 LEU A CA 1
ATOM 1601 C C . LEU A 1 199 ? -37.205 1.138 29.328 1.00 53.94 199 LEU A C 1
ATOM 1603 O O . LEU A 1 199 ? -37.841 0.744 30.296 1.00 53.94 199 LEU A O 1
ATOM 1607 N N . ALA A 1 200 ? -36.510 2.279 29.368 1.00 54.91 200 ALA A N 1
ATOM 1608 C CA . ALA A 1 200 ? -36.411 3.107 30.580 1.00 54.91 200 ALA A CA 1
ATOM 1609 C C . ALA A 1 200 ? -37.445 4.251 30.650 1.00 54.91 200 ALA A C 1
ATOM 1611 O O . ALA A 1 200 ? -37.458 4.998 31.621 1.00 54.91 200 ALA A O 1
ATOM 1612 N N . ALA A 1 201 ? -38.292 4.408 29.626 1.00 51.12 201 ALA A N 1
ATOM 1613 C CA . ALA A 1 201 ? -39.306 5.467 29.541 1.00 51.12 201 ALA A CA 1
ATOM 1614 C C . ALA A 1 201 ? -40.753 4.954 29.705 1.00 51.12 201 ALA A C 1
ATOM 1616 O O . ALA A 1 201 ? -41.701 5.701 29.476 1.00 51.12 201 ALA A O 1
ATOM 1617 N N . VAL A 1 202 ? -40.926 3.685 30.090 1.00 50.38 202 VAL A N 1
ATOM 1618 C CA . VAL A 1 202 ? -42.222 3.079 30.432 1.00 50.38 202 VAL A CA 1
ATOM 1619 C C . VAL A 1 202 ? -42.109 2.531 31.854 1.00 50.38 202 VAL A C 1
ATOM 1621 O O . VAL A 1 202 ? -41.842 1.349 32.055 1.00 50.38 202 VAL A O 1
ATOM 1624 N N . GLY A 1 203 ? -42.225 3.418 32.838 1.00 42.19 203 GLY A N 1
ATOM 1625 C CA . GLY A 1 203 ? -42.191 3.100 34.265 1.00 42.19 203 GLY A CA 1
ATOM 1626 C C . GLY A 1 203 ? -42.662 4.286 35.079 1.00 42.19 203 GLY A C 1
ATOM 1627 O O . GLY A 1 203 ? -42.008 5.344 34.956 1.00 42.19 203 GLY A O 1
#